Protein AF-A0A6I2R9C6-F1 (afdb_monomer_lite)

Sequence (254 aa):
MPKNKASPRWTPEEDVILKHYYRSKGLVYCVQRIPNHSQAAIIVHAGLLGLSKKRPKPRSQWTEDEESILLKHYVNGGTTACMEFLPGRTKNAIAHRARKLGLQTKVGWTEPEREILRKYYPDEGRNCSKRLPDKSESSVYDQAAKMGLVQKSMAPWTPKEDAIIRRNYKNVGECKRQLPHRSISSIAKRISALGLGKKLRASSKSWTKEEDAILREYYLKEGNMVIMRLPGRSPHAVWVRADKLGLTDRYQEN

Organism: Flavonifractor plautii (NCBI:txid292800)

pLDDT: mean 79.65, std 11.38, range [35.41, 91.31]

InterPro domains:
  IPR050560 Transcription factors Myb-like [PTHR45614] (9-98)

Structure (mmCIF, N/CA/C/O backbone):
data_AF-A0A6I2R9C6-F1
#
_entry.id   AF-A0A6I2R9C6-F1
#
loop_
_atom_site.group_PDB
_atom_site.id
_atom_site.type_symbol
_atom_site.label_atom_id
_atom_site.label_alt_id
_atom_site.label_comp_id
_atom_site.label_asym_id
_atom_site.label_entity_id
_atom_site.label_seq_id
_atom_site.pdbx_PDB_ins_code
_atom_site.Cartn_x
_atom_site.Cartn_y
_atom_site.Cartn_z
_atom_site.occupancy
_atom_site.B_iso_or_equiv
_atom_site.auth_seq_id
_atom_site.auth_comp_id
_atom_site.auth_asym_id
_atom_site.auth_atom_id
_atom_site.pdbx_PDB_model_num
ATOM 1 N N . MET A 1 1 ? 25.655 9.194 46.893 1.00 36.50 1 MET A N 1
ATOM 2 C CA . MET A 1 1 ? 24.181 9.196 46.756 1.00 36.50 1 MET A CA 1
ATOM 3 C C . MET A 1 1 ? 23.570 8.856 48.108 1.00 36.50 1 MET A C 1
ATOM 5 O O . MET A 1 1 ? 23.950 7.822 48.652 1.00 36.50 1 MET A O 1
ATOM 9 N N . PRO A 1 2 ? 22.726 9.709 48.712 1.00 37.38 2 PRO A N 1
ATOM 10 C CA . PRO A 1 2 ? 22.155 9.404 50.017 1.00 37.38 2 PRO A CA 1
ATOM 11 C C . PRO A 1 2 ? 21.066 8.332 49.876 1.00 37.38 2 PRO A C 1
ATOM 13 O O . PRO A 1 2 ? 20.241 8.376 48.966 1.00 37.38 2 PRO A O 1
ATOM 16 N N . LYS A 1 3 ? 21.124 7.335 50.762 1.00 40.28 3 LYS A N 1
ATOM 17 C CA . LYS A 1 3 ? 20.257 6.152 50.796 1.00 40.28 3 LYS A CA 1
ATOM 18 C C . LYS A 1 3 ? 18.786 6.558 50.963 1.00 40.28 3 LYS A C 1
ATOM 20 O O . LYS A 1 3 ? 18.470 7.443 51.755 1.00 40.28 3 LYS A O 1
ATOM 25 N N . ASN A 1 4 ? 17.911 5.882 50.222 1.00 42.09 4 ASN A N 1
ATOM 26 C CA . ASN A 1 4 ? 16.459 6.050 50.231 1.00 42.09 4 ASN A CA 1
ATOM 27 C C . ASN A 1 4 ? 15.925 5.843 51.666 1.00 42.09 4 ASN A C 1
ATOM 29 O O . ASN A 1 4 ? 15.923 4.716 52.163 1.00 42.09 4 ASN A O 1
ATOM 33 N N . LYS A 1 5 ? 15.542 6.921 52.366 1.00 54.56 5 LYS A N 1
ATOM 34 C CA . LYS A 1 5 ? 14.856 6.815 53.664 1.00 54.56 5 LYS A CA 1
ATOM 35 C C . LYS A 1 5 ? 13.484 6.192 53.405 1.00 54.56 5 LYS A C 1
ATOM 37 O O . LYS A 1 5 ? 12.777 6.647 52.508 1.00 54.56 5 LYS A O 1
ATOM 42 N N . ALA A 1 6 ? 13.122 5.154 54.160 1.00 57.28 6 ALA A N 1
ATOM 43 C CA . ALA A 1 6 ? 11.779 4.581 54.111 1.00 57.28 6 ALA A CA 1
ATOM 44 C C . ALA A 1 6 ? 10.740 5.704 54.271 1.00 57.28 6 ALA A C 1
ATOM 46 O O . ALA A 1 6 ? 10.903 6.571 55.132 1.00 57.28 6 ALA A O 1
ATOM 47 N N . SER A 1 7 ? 9.722 5.725 53.406 1.00 58.16 7 SER A N 1
ATOM 48 C CA . SER A 1 7 ? 8.689 6.759 53.456 1.00 58.16 7 SER A CA 1
ATOM 49 C C . SER A 1 7 ? 7.997 6.731 54.825 1.00 58.16 7 SER A C 1
ATOM 51 O O . SER A 1 7 ? 7.656 5.638 55.290 1.00 58.16 7 SER A O 1
ATOM 53 N N . PRO A 1 8 ? 7.805 7.889 55.484 1.00 74.44 8 PRO A N 1
ATOM 54 C CA . PRO A 1 8 ? 7.101 7.960 56.759 1.00 74.44 8 PRO A CA 1
ATOM 55 C C . PRO A 1 8 ? 5.720 7.302 56.675 1.00 74.44 8 PRO A C 1
ATOM 57 O O . PRO A 1 8 ? 5.080 7.294 55.623 1.00 74.44 8 PRO A O 1
ATOM 60 N N . ARG A 1 9 ? 5.262 6.719 57.784 1.00 82.81 9 ARG A N 1
ATOM 61 C CA . ARG A 1 9 ? 3.930 6.110 57.867 1.00 82.81 9 ARG A CA 1
ATOM 62 C C . ARG A 1 9 ? 2.881 7.226 57.926 1.00 82.81 9 ARG A C 1
ATOM 64 O O . ARG A 1 9 ? 3.075 8.181 58.668 1.00 82.81 9 ARG A O 1
ATOM 71 N N . TRP A 1 10 ? 1.800 7.093 57.161 1.00 85.00 10 TRP A N 1
ATOM 72 C CA . TRP A 1 10 ? 0.686 8.048 57.167 1.00 85.00 10 TRP A CA 1
ATOM 73 C C . TRP A 1 10 ? -0.012 8.091 58.526 1.00 85.00 10 TRP A C 1
ATOM 75 O O . TRP A 1 10 ? -0.277 7.031 59.103 1.00 85.00 10 TRP A O 1
ATOM 85 N N . THR A 1 11 ? -0.327 9.293 59.013 1.00 88.94 11 THR A N 1
ATOM 86 C CA . THR A 1 11 ? -1.056 9.480 60.277 1.00 88.94 11 THR A CA 1
ATOM 87 C C . THR A 1 11 ? -2.533 9.842 60.055 1.00 88.94 11 THR A C 1
ATOM 89 O O . THR A 1 11 ? -2.891 10.392 59.008 1.00 88.94 11 THR A O 1
ATOM 92 N N . PRO A 1 12 ? -3.423 9.567 61.031 1.00 86.00 12 PRO A N 1
ATOM 93 C CA . PRO A 1 12 ? -4.830 9.969 60.951 1.00 86.00 12 PRO A CA 1
ATOM 94 C C . PRO A 1 12 ? -5.035 11.481 60.758 1.00 86.00 12 PRO A C 1
ATOM 96 O O . PRO A 1 12 ? -5.989 11.902 60.106 1.00 86.00 12 PRO A O 1
ATOM 99 N N . GLU A 1 13 ? -4.137 12.312 61.285 1.00 84.88 13 GLU A N 1
ATOM 100 C CA . GLU A 1 13 ? -4.181 13.770 61.144 1.00 84.88 13 GLU A CA 1
ATOM 101 C C . GLU A 1 13 ? -3.898 14.200 59.696 1.00 84.88 13 GLU A C 1
ATO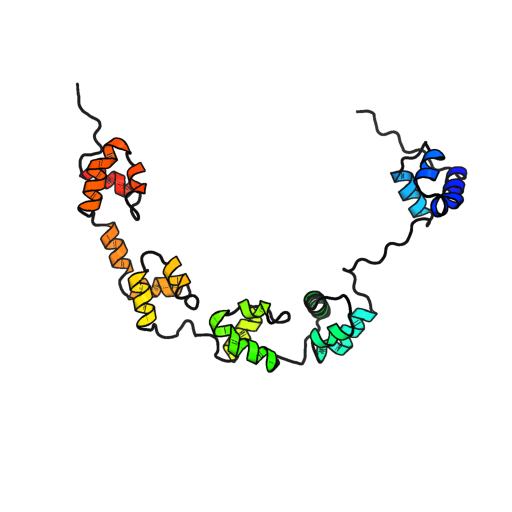M 103 O O . GLU A 1 13 ? -4.577 15.079 59.158 1.00 84.88 13 GLU A O 1
ATOM 108 N N . GLU A 1 14 ? -2.945 13.539 59.030 1.00 88.75 14 GLU A N 1
ATOM 109 C CA . GLU A 1 14 ? -2.633 13.758 57.613 1.00 88.75 14 GLU A CA 1
ATOM 110 C C . GLU A 1 14 ? -3.824 13.376 56.715 1.00 88.75 14 GLU A C 1
ATOM 112 O O . GLU A 1 14 ? -4.156 14.102 55.771 1.00 88.75 14 GLU A O 1
ATOM 117 N N . ASP A 1 15 ? -4.547 12.304 57.057 1.00 88.62 15 ASP A N 1
ATOM 118 C CA . ASP A 1 15 ? -5.783 11.903 56.375 1.00 88.62 15 ASP A CA 1
ATOM 119 C C . ASP A 1 15 ? -6.893 12.953 56.508 1.00 88.62 15 ASP A C 1
ATOM 121 O O . ASP A 1 15 ? -7.609 13.225 55.537 1.00 88.62 15 ASP A O 1
ATOM 125 N N . VAL A 1 16 ? -7.055 13.553 57.694 1.00 89.06 16 VAL A N 1
ATOM 126 C CA . VAL A 1 16 ? -8.036 14.628 57.930 1.00 89.06 16 VAL A CA 1
ATOM 127 C C . VAL A 1 16 ? -7.707 15.848 57.071 1.00 89.06 16 VAL A C 1
ATOM 129 O O . VAL A 1 16 ? -8.600 16.403 56.422 1.00 89.06 16 VAL A O 1
ATOM 132 N N . ILE A 1 17 ? -6.426 16.225 56.992 1.00 87.25 17 ILE A N 1
ATOM 133 C CA . ILE A 1 17 ? -5.960 17.332 56.148 1.00 87.25 17 ILE A CA 1
ATOM 134 C C . ILE A 1 17 ? -6.301 17.063 54.675 1.00 87.25 17 ILE A C 1
ATOM 136 O O . ILE A 1 17 ? -6.861 17.938 54.006 1.00 87.25 17 ILE A O 1
ATOM 140 N N . LEU A 1 18 ? -6.033 15.858 54.163 1.00 88.69 18 LEU A N 1
ATOM 141 C CA . LEU A 1 18 ? -6.359 15.509 52.778 1.00 88.69 18 LEU A CA 1
ATOM 142 C C . LEU A 1 18 ? -7.870 15.504 52.530 1.00 88.69 18 LEU A C 1
ATOM 144 O O . LEU A 1 18 ? -8.335 16.126 51.572 1.00 88.69 18 LEU A O 1
ATOM 148 N N . LYS A 1 19 ? -8.659 14.869 53.400 1.00 87.56 19 LYS A N 1
ATOM 149 C CA . LYS A 1 19 ? -10.122 14.795 53.246 1.00 87.56 19 LYS A CA 1
ATOM 150 C C . LYS A 1 19 ? -10.773 16.178 53.219 1.00 87.56 19 LYS A C 1
ATOM 152 O O . LYS A 1 19 ? -11.699 16.389 52.438 1.00 87.56 19 LYS A O 1
ATOM 157 N N . HIS A 1 20 ? -10.274 17.120 54.018 1.00 86.94 20 HIS A N 1
ATOM 158 C CA . HIS A 1 20 ? -10.865 18.451 54.138 1.00 86.94 20 HIS A CA 1
ATOM 159 C C . HIS A 1 20 ? -10.350 19.446 53.079 1.00 86.94 20 HIS A C 1
ATOM 161 O O . HIS A 1 20 ? -11.123 20.250 52.547 1.00 86.94 20 HIS A O 1
ATOM 167 N N . TYR A 1 21 ? -9.059 19.393 52.728 1.00 86.62 21 TYR A N 1
ATOM 168 C CA . TYR A 1 21 ? -8.424 20.432 51.906 1.00 86.62 21 TYR A CA 1
ATOM 169 C C . TYR A 1 21 ? -8.032 20.001 50.486 1.00 86.62 21 TYR A C 1
ATOM 171 O O . TYR A 1 21 ? -7.880 20.866 49.623 1.00 86.62 21 TYR A O 1
ATOM 179 N N . TYR A 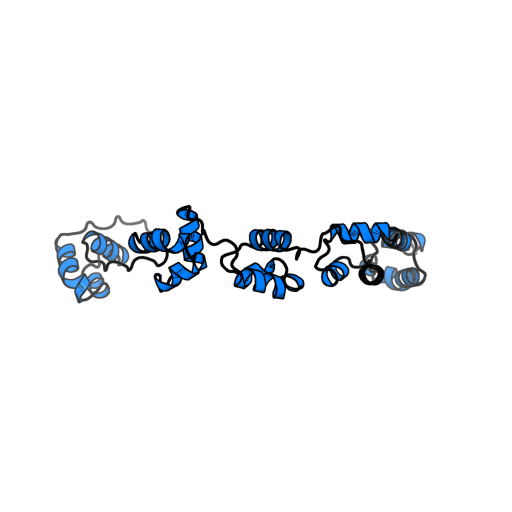1 22 ? -7.913 18.703 50.183 1.00 85.00 22 TYR A N 1
ATOM 180 C CA . TYR A 1 22 ? -7.395 18.250 48.882 1.00 85.00 22 TYR A CA 1
ATOM 181 C C . TYR A 1 22 ? -8.309 18.626 47.708 1.00 85.00 22 TYR A C 1
ATOM 183 O O . TYR A 1 22 ? -7.831 19.036 46.651 1.00 85.00 22 TYR A O 1
ATOM 191 N N . ARG A 1 23 ? -9.634 18.535 47.891 1.00 81.06 23 ARG A N 1
ATOM 192 C CA . ARG A 1 23 ? -10.616 18.904 46.852 1.00 81.06 23 ARG A CA 1
ATOM 193 C C . ARG A 1 23 ? -10.876 20.409 46.768 1.00 81.06 23 ARG A C 1
ATOM 195 O O . ARG A 1 23 ? -11.176 20.894 45.682 1.00 81.06 23 ARG A O 1
ATOM 202 N N . SER A 1 24 ? -10.789 21.120 47.892 1.00 81.75 24 SER A N 1
ATOM 203 C CA . SER A 1 24 ? -11.169 22.534 48.011 1.00 81.75 24 SER A CA 1
ATOM 204 C C . SER A 1 24 ? -10.004 23.489 47.739 1.00 81.75 24 SER A C 1
ATOM 206 O O . SER A 1 24 ? -10.162 24.447 46.990 1.00 81.75 24 SER A O 1
ATOM 208 N N . LYS A 1 25 ? -8.824 23.219 48.311 1.00 84.38 25 LYS A N 1
ATOM 209 C CA . LYS A 1 25 ? -7.623 24.071 48.217 1.00 84.38 25 LYS A CA 1
ATOM 210 C C . LYS A 1 25 ? -6.504 23.465 47.364 1.00 84.38 25 LYS A C 1
ATOM 212 O O . LYS A 1 25 ? -5.532 24.145 47.047 1.00 84.38 25 LYS A O 1
ATOM 217 N N . GLY A 1 26 ? -6.653 22.203 46.959 1.00 82.75 26 GLY A N 1
ATOM 218 C CA . GLY A 1 26 ? -5.763 21.540 46.012 1.00 82.75 26 GLY A CA 1
ATOM 219 C C . GLY A 1 26 ? -4.448 21.036 46.613 1.00 82.75 26 GLY A C 1
ATOM 220 O O . GLY A 1 26 ? -4.148 21.185 47.799 1.00 82.75 26 GLY A O 1
ATOM 221 N N . LEU A 1 27 ? -3.646 20.413 45.748 1.00 83.12 27 LEU A N 1
ATOM 222 C CA . LEU A 1 27 ? -2.418 19.705 46.112 1.00 83.12 27 LEU A CA 1
ATOM 223 C C . LEU A 1 27 ? -1.365 20.612 46.766 1.00 83.12 27 LEU A C 1
ATOM 225 O O . LEU A 1 27 ? -0.757 20.219 47.757 1.00 83.12 27 LEU A O 1
ATOM 229 N N . VAL A 1 28 ? -1.183 21.833 46.254 1.00 84.69 28 VAL A N 1
ATOM 230 C CA . VAL A 1 28 ? -0.173 22.790 46.747 1.00 84.69 28 VAL A CA 1
ATOM 231 C C . VAL A 1 28 ? -0.398 23.130 48.224 1.00 84.69 28 VAL A C 1
ATOM 233 O O . VAL A 1 28 ? 0.549 23.173 49.006 1.00 84.69 28 VAL A O 1
ATOM 236 N N . TYR A 1 29 ? -1.660 23.293 48.630 1.00 87.44 29 TYR A N 1
ATOM 237 C CA . TYR A 1 29 ? -2.022 23.577 50.018 1.00 87.44 29 TYR A CA 1
ATOM 238 C C . TYR A 1 29 ? -1.748 22.393 50.957 1.00 87.44 29 TYR A C 1
ATOM 240 O O . TYR A 1 29 ? -1.363 22.589 52.111 1.00 87.44 29 TYR A O 1
ATOM 248 N N . CYS A 1 30 ? -1.933 21.164 50.464 1.00 86.31 30 CYS A N 1
ATOM 249 C CA . CYS A 1 30 ? -1.697 19.942 51.234 1.00 86.31 30 CYS A CA 1
ATOM 250 C C . CYS A 1 30 ? -0.197 19.679 51.431 1.00 86.31 30 CYS A C 1
ATOM 252 O O . CYS A 1 30 ? 0.206 19.296 52.522 1.00 86.31 30 CYS A O 1
ATOM 254 N N . VAL A 1 31 ? 0.638 19.967 50.424 1.00 88.31 31 VAL A N 1
ATOM 255 C CA . VAL A 1 31 ? 2.106 19.823 50.509 1.00 88.31 31 VAL A CA 1
ATOM 256 C C . VAL A 1 31 ? 2.702 20.693 51.622 1.00 88.31 31 VAL A C 1
ATOM 258 O O . VAL A 1 31 ? 3.589 20.247 52.338 1.00 88.31 31 VAL A O 1
ATOM 261 N N . GLN A 1 32 ? 2.178 21.905 51.835 1.00 88.25 32 GLN A N 1
ATOM 262 C CA . GLN A 1 32 ? 2.642 22.795 52.912 1.00 88.25 32 GLN A CA 1
ATOM 263 C C . GLN A 1 32 ? 2.330 22.273 54.324 1.00 88.25 32 GLN A C 1
ATOM 265 O O . GLN A 1 32 ? 3.011 22.641 55.275 1.00 88.25 32 GLN A O 1
ATOM 270 N N . ARG A 1 33 ? 1.280 21.457 54.476 1.00 85.94 33 ARG A N 1
ATOM 271 C CA . ARG A 1 33 ? 0.796 20.944 55.773 1.00 85.94 33 ARG A CA 1
ATOM 272 C C . ARG A 1 33 ? 1.207 19.504 56.047 1.00 85.94 33 ARG A C 1
ATOM 274 O O . ARG A 1 33 ? 1.050 19.038 57.167 1.00 85.94 33 ARG A O 1
ATOM 281 N N . ILE A 1 34 ? 1.740 18.829 55.035 1.00 86.75 34 ILE A N 1
ATOM 282 C CA . ILE A 1 34 ? 2.224 17.453 55.098 1.00 86.75 34 ILE A CA 1
ATOM 283 C C . ILE A 1 34 ? 3.661 17.434 54.532 1.00 86.75 34 ILE A C 1
ATOM 285 O O . ILE A 1 34 ? 3.914 16.825 53.492 1.00 86.75 34 ILE A O 1
ATOM 289 N N . PRO A 1 35 ? 4.625 18.140 55.166 1.00 81.12 35 PRO A N 1
ATOM 290 C CA . PRO A 1 35 ? 5.973 18.318 54.614 1.00 81.12 35 PRO A CA 1
ATOM 291 C C . PRO A 1 35 ? 6.808 17.030 54.642 1.00 81.12 35 PRO A C 1
ATOM 293 O O . PRO A 1 35 ? 7.798 16.911 53.924 1.00 81.12 35 PRO A O 1
ATOM 296 N N . ASN A 1 36 ? 6.400 16.055 55.460 1.00 83.62 36 ASN A N 1
ATOM 297 C CA . ASN A 1 36 ? 7.080 14.770 55.606 1.00 83.62 36 ASN A CA 1
ATOM 298 C C . ASN A 1 36 ? 6.810 13.812 54.436 1.00 83.62 36 ASN A C 1
ATOM 300 O O . ASN A 1 36 ? 7.497 12.799 54.302 1.00 83.62 36 ASN A O 1
ATOM 304 N N . HIS A 1 37 ? 5.847 14.137 53.569 1.00 83.75 37 HIS A N 1
ATOM 305 C CA . HIS A 1 37 ? 5.506 13.339 52.398 1.00 83.75 37 HIS A CA 1
ATOM 306 C C . HIS A 1 37 ? 5.782 14.116 51.118 1.00 83.75 37 HIS A C 1
ATOM 308 O O . HIS A 1 37 ? 5.443 15.288 50.974 1.00 83.75 37 HIS A O 1
ATOM 314 N N . SER A 1 38 ? 6.386 13.439 50.141 1.00 85.94 38 SER A N 1
ATOM 315 C CA . SER A 1 38 ? 6.584 14.036 48.821 1.00 85.94 38 SER A CA 1
ATOM 316 C C . SER A 1 38 ? 5.240 14.329 48.145 1.00 85.94 38 SER A C 1
ATOM 318 O O . SER A 1 38 ? 4.237 13.652 48.379 1.00 85.94 38 SER A O 1
ATOM 320 N N . GLN A 1 39 ? 5.231 15.287 47.218 1.00 84.06 39 GLN A N 1
ATOM 321 C CA . GLN A 1 39 ? 4.049 15.598 46.412 1.00 84.06 39 GLN A CA 1
ATOM 322 C C . GLN A 1 39 ? 3.475 14.354 45.706 1.00 84.06 39 GLN A C 1
ATOM 324 O O . GLN A 1 39 ? 2.259 14.196 45.620 1.00 84.06 39 GLN A O 1
ATOM 329 N N . ALA A 1 40 ? 4.337 13.445 45.238 1.00 81.50 40 ALA A N 1
ATOM 330 C CA . ALA A 1 40 ? 3.919 12.188 44.623 1.00 81.50 40 ALA A CA 1
ATOM 331 C C . ALA A 1 40 ? 3.235 11.247 45.629 1.00 81.50 40 ALA A C 1
ATOM 333 O O . ALA A 1 40 ? 2.189 10.680 45.313 1.00 81.50 40 ALA A O 1
ATOM 334 N N . ALA A 1 41 ? 3.775 11.127 46.846 1.00 85.81 41 ALA A N 1
ATOM 335 C CA . ALA A 1 41 ? 3.165 10.334 47.913 1.00 85.81 41 ALA A CA 1
ATOM 336 C C . ALA A 1 41 ? 1.771 10.870 48.281 1.00 85.81 41 ALA A C 1
ATOM 338 O O . ALA A 1 41 ? 0.827 10.091 48.388 1.00 85.81 41 ALA A O 1
ATOM 339 N N . ILE A 1 42 ? 1.615 12.196 48.362 1.00 88.19 42 ILE A N 1
ATOM 340 C CA . ILE A 1 42 ? 0.327 12.853 48.627 1.00 88.19 42 ILE A CA 1
ATOM 341 C C . ILE A 1 42 ? -0.700 12.565 47.523 1.00 88.19 42 ILE A C 1
ATOM 343 O O . ILE A 1 42 ? -1.850 12.257 47.828 1.00 88.19 42 ILE A O 1
ATOM 347 N N . ILE A 1 43 ? -0.308 12.622 46.245 1.00 83.38 43 ILE A N 1
ATOM 348 C CA . ILE A 1 43 ? -1.210 12.299 45.123 1.00 83.38 43 ILE A CA 1
ATOM 349 C C . ILE A 1 43 ? -1.683 10.843 45.202 1.00 83.38 43 ILE A C 1
ATOM 351 O O . ILE A 1 43 ? -2.870 10.570 45.009 1.00 83.38 43 ILE A O 1
ATOM 355 N N . VAL A 1 44 ? -0.761 9.911 45.463 1.00 83.56 44 VAL A N 1
ATOM 356 C CA . VAL A 1 44 ? -1.069 8.476 45.548 1.00 83.56 44 VAL A CA 1
ATOM 357 C C . VAL A 1 44 ? -2.008 8.204 46.719 1.00 83.56 44 VAL A C 1
ATOM 359 O O . VAL A 1 44 ? -3.041 7.564 46.530 1.00 83.56 44 VAL A O 1
ATOM 362 N N . HIS A 1 45 ? -1.708 8.750 47.898 1.00 88.44 45 HIS A N 1
ATOM 363 C CA . HIS A 1 45 ? -2.519 8.548 49.097 1.00 88.44 45 HIS A CA 1
ATOM 364 C C . HIS A 1 45 ? -3.899 9.205 48.992 1.00 88.44 45 HIS A C 1
ATOM 366 O O . HIS A 1 45 ? -4.911 8.583 49.298 1.00 88.44 45 HIS A O 1
ATOM 372 N N . ALA A 1 46 ? -3.991 10.407 48.416 1.00 86.50 46 ALA A N 1
ATOM 373 C CA . ALA A 1 46 ? -5.277 11.024 48.086 1.00 86.50 46 ALA A CA 1
ATOM 374 C C . ALA A 1 46 ? -6.080 10.198 47.061 1.00 86.50 46 ALA A C 1
ATOM 376 O O . ALA A 1 46 ? -7.312 10.184 47.096 1.00 86.50 46 ALA A O 1
ATOM 377 N N . GLY A 1 47 ? -5.399 9.490 46.155 1.00 83.62 47 GLY A N 1
ATOM 378 C CA . GLY A 1 47 ? -6.004 8.491 45.275 1.00 83.62 47 GLY A CA 1
ATOM 379 C C . GLY A 1 47 ? -6.595 7.307 46.045 1.00 83.62 47 GLY A C 1
ATOM 380 O O . GLY A 1 47 ? -7.747 6.955 45.796 1.00 83.62 47 GLY A O 1
ATOM 381 N N . LEU A 1 48 ? -5.850 6.751 47.009 1.00 85.19 48 LEU A N 1
ATOM 382 C CA . LEU A 1 48 ? -6.301 5.662 47.891 1.00 85.19 48 LEU A CA 1
ATOM 383 C C . LEU A 1 48 ? -7.491 6.077 48.772 1.00 85.19 48 LEU A C 1
ATOM 385 O O . LEU A 1 48 ? -8.403 5.285 48.985 1.00 85.19 48 LEU A O 1
ATOM 389 N N . LEU A 1 49 ? -7.534 7.342 49.201 1.00 85.00 49 LEU A N 1
ATOM 390 C CA . LEU A 1 49 ? -8.655 7.938 49.938 1.00 85.00 49 LEU A CA 1
ATOM 391 C C . LEU A 1 49 ? -9.852 8.331 49.042 1.00 85.00 49 LEU A C 1
ATOM 393 O O . LEU A 1 49 ? -10.823 8.911 49.529 1.00 85.00 49 LEU A O 1
ATOM 397 N N . GLY A 1 50 ? -9.802 8.068 47.729 1.00 83.44 50 GLY A N 1
ATOM 398 C CA . GLY A 1 50 ? -10.895 8.380 46.797 1.00 83.44 50 GLY A CA 1
ATOM 399 C C . GLY A 1 50 ? -11.103 9.881 46.542 1.00 83.44 50 GLY A C 1
ATOM 400 O O . GLY A 1 50 ? -12.193 10.323 46.166 1.00 83.44 50 GLY A O 1
ATOM 401 N N . LEU A 1 51 ? -10.077 10.705 46.759 1.00 81.88 51 LEU A N 1
ATOM 402 C CA . LEU A 1 51 ? -10.144 12.166 46.636 1.00 81.88 51 LEU A CA 1
ATOM 403 C C . LEU A 1 51 ? -9.736 12.681 45.244 1.00 81.88 51 LEU A C 1
ATOM 405 O O . LEU A 1 51 ? -9.926 13.862 44.954 1.00 81.88 51 LEU A O 1
ATOM 409 N N . SER A 1 52 ? -9.219 11.811 44.371 1.00 72.50 52 SER A N 1
ATOM 410 C CA . SER A 1 52 ? -8.836 12.152 42.994 1.00 72.50 52 SER A CA 1
ATOM 411 C C . SER A 1 52 ? -10.049 12.279 42.058 1.00 72.50 52 SER A C 1
ATOM 413 O O . SER A 1 52 ? -10.992 11.489 42.128 1.00 72.50 52 SER A O 1
ATOM 415 N N . LYS A 1 53 ? -10.029 13.256 41.136 1.00 65.62 53 LYS A N 1
ATOM 416 C CA . LYS A 1 53 ? -11.055 13.384 40.084 1.00 65.62 53 LYS A CA 1
ATOM 417 C C . LYS A 1 53 ? -10.981 12.168 39.149 1.00 65.62 53 LYS A C 1
ATOM 419 O O . LYS A 1 53 ? -9.910 11.861 38.623 1.00 65.62 53 LYS A O 1
ATOM 424 N N . LYS A 1 54 ? -12.113 11.495 38.896 1.00 55.62 54 LYS A N 1
ATOM 425 C CA . LYS A 1 54 ? -12.190 10.424 37.885 1.00 55.62 54 LYS A CA 1
ATOM 426 C C . LYS A 1 54 ? -11.804 11.003 36.518 1.00 55.62 54 LYS A C 1
ATOM 428 O O . LYS A 1 54 ? -12.383 11.997 36.083 1.00 55.62 54 LYS A O 1
ATOM 433 N N . ARG A 1 55 ? -10.817 10.401 35.848 1.00 51.38 55 ARG A N 1
ATOM 434 C CA . ARG A 1 55 ? -10.436 10.796 34.484 1.00 51.38 55 ARG A CA 1
ATOM 435 C C . ARG A 1 55 ? -11.578 10.449 33.514 1.00 51.38 55 ARG A C 1
ATOM 437 O O . ARG A 1 55 ? -12.149 9.365 33.650 1.00 51.38 55 ARG A O 1
ATOM 444 N N . PRO A 1 56 ? -11.890 11.306 32.524 1.00 53.19 56 PRO A N 1
ATOM 445 C CA . PRO A 1 56 ? -12.729 10.912 31.396 1.00 53.19 56 PRO A CA 1
ATOM 446 C C . PRO A 1 56 ? -12.144 9.659 30.735 1.00 53.19 56 PRO A C 1
ATOM 448 O O . PRO A 1 56 ? -10.920 9.546 30.607 1.00 53.19 56 PRO A O 1
ATOM 451 N N . LYS A 1 57 ? -12.998 8.709 30.333 1.00 53.50 57 LYS A N 1
ATOM 452 C CA . LYS A 1 57 ? -12.534 7.487 29.661 1.00 53.50 57 LYS A CA 1
ATOM 453 C C . LYS A 1 57 ? -11.780 7.856 28.369 1.00 53.50 57 LYS A C 1
ATOM 455 O O . LYS A 1 57 ? -12.211 8.760 27.651 1.00 53.50 57 LYS A O 1
ATOM 460 N N . PRO A 1 58 ? -10.651 7.193 28.065 1.00 58.09 58 PRO A N 1
ATOM 461 C CA . PRO A 1 58 ? -9.868 7.496 26.873 1.00 58.09 58 PRO A CA 1
ATOM 462 C C . PRO A 1 58 ? -10.669 7.184 25.604 1.00 58.09 58 PRO A C 1
ATOM 464 O O . PRO A 1 58 ? -11.355 6.166 25.532 1.00 58.09 58 PRO A O 1
ATOM 467 N N . ARG A 1 59 ? -10.504 8.011 24.560 1.00 59.47 59 ARG A N 1
ATOM 468 C CA . ARG A 1 59 ? -11.138 7.834 23.235 1.00 59.47 59 ARG A CA 1
ATOM 469 C C . ARG A 1 59 ? -10.838 6.478 22.572 1.00 59.47 59 ARG A C 1
ATOM 471 O O . ARG A 1 59 ? -11.399 6.192 21.525 1.00 59.47 59 ARG A O 1
ATOM 478 N N . SER A 1 60 ? -9.957 5.640 23.118 1.00 65.38 60 SER A N 1
ATOM 479 C CA . SER A 1 60 ? -9.668 4.299 22.595 1.00 65.38 60 SER A CA 1
ATOM 480 C C . SER A 1 60 ? -10.669 3.226 23.040 1.00 65.38 60 SER A C 1
ATOM 482 O O . SER A 1 60 ? -10.730 2.172 22.408 1.00 65.38 60 SER A O 1
ATOM 484 N N . GLN A 1 61 ? -11.441 3.465 24.103 1.00 79.94 61 GLN A N 1
ATOM 485 C CA . GLN A 1 61 ? -12.312 2.446 24.683 1.00 79.94 61 GLN A CA 1
ATOM 486 C C . GLN A 1 61 ? -13.708 2.504 24.066 1.00 79.94 61 GLN A C 1
ATOM 488 O O . GLN A 1 61 ? -14.298 3.578 24.005 1.00 79.94 61 GLN A O 1
ATOM 493 N N . TRP A 1 62 ? -14.195 1.360 23.587 1.00 83.75 62 TRP A N 1
ATOM 494 C CA . TRP A 1 62 ? -15.543 1.193 23.042 1.00 83.75 62 TRP A CA 1
ATOM 495 C C . TRP A 1 62 ? -16.529 0.899 24.170 1.00 83.75 62 TRP A C 1
ATOM 497 O O . TRP A 1 62 ? -16.190 0.147 25.088 1.00 83.75 62 TRP A O 1
ATOM 507 N N . THR A 1 63 ? -17.702 1.527 24.135 1.00 85.06 63 THR A N 1
ATOM 508 C CA . THR A 1 63 ? -18.798 1.222 25.065 1.00 85.06 63 THR A CA 1
ATOM 509 C C . THR A 1 63 ? -19.724 0.154 24.492 1.00 85.06 63 THR A C 1
ATOM 511 O O . THR A 1 63 ? -19.763 -0.065 23.282 1.00 85.06 63 THR A O 1
ATOM 514 N N . GLU A 1 64 ? -20.497 -0.493 25.363 1.00 83.81 64 GLU A N 1
ATOM 515 C CA . GLU A 1 64 ? -21.537 -1.443 24.949 1.00 83.81 64 GLU A CA 1
ATOM 516 C C . GLU A 1 64 ? -22.566 -0.782 24.023 1.00 83.81 64 GLU A C 1
ATOM 518 O O . GLU A 1 64 ? -22.937 -1.369 23.009 1.00 83.81 64 GLU A O 1
ATOM 523 N N . ASP A 1 65 ? -22.939 0.473 24.293 1.00 82.69 65 ASP A N 1
ATOM 524 C CA . ASP A 1 65 ? -23.841 1.245 23.432 1.00 82.69 65 ASP A CA 1
ATOM 525 C C . ASP A 1 65 ? -23.253 1.446 22.032 1.00 82.69 65 ASP A C 1
ATOM 527 O O . ASP A 1 65 ? -23.927 1.204 21.030 1.00 82.69 65 ASP A O 1
ATOM 531 N N . GLU A 1 66 ? -21.976 1.831 21.941 1.00 88.12 66 GLU A N 1
ATOM 532 C CA . GLU A 1 66 ? -21.301 1.984 20.654 1.00 88.12 66 GLU A CA 1
ATOM 533 C C . GLU A 1 66 ? -21.226 0.645 19.908 1.00 88.12 66 GLU A C 1
ATOM 535 O O . GLU A 1 66 ? -21.451 0.595 18.703 1.00 88.12 66 GLU A O 1
ATOM 540 N N . GLU A 1 67 ? -20.964 -0.462 20.603 1.00 90.75 67 GLU A N 1
ATOM 541 C CA . GLU A 1 67 ? -20.944 -1.798 19.998 1.00 90.75 67 GLU A CA 1
ATOM 542 C C . GLU A 1 67 ? -22.331 -2.254 19.533 1.00 90.75 67 GLU A C 1
ATOM 544 O O . GLU A 1 67 ? -22.446 -2.842 18.455 1.00 90.75 67 GLU A O 1
ATOM 549 N N . SER A 1 68 ? -23.389 -1.914 20.273 1.00 89.06 68 SER A N 1
ATOM 550 C CA . SER A 1 68 ? -24.775 -2.182 19.875 1.00 89.06 68 SER A CA 1
ATOM 551 C C . SER A 1 68 ? -25.131 -1.489 18.554 1.00 89.06 68 SER A C 1
ATOM 553 O O . SER A 1 68 ? -25.782 -2.078 17.686 1.00 89.06 68 SER A O 1
ATOM 555 N N . ILE A 1 69 ? -24.616 -0.272 18.345 1.00 91.31 69 ILE A N 1
ATOM 556 C CA . ILE A 1 69 ? -24.784 0.480 17.101 1.00 91.31 69 ILE A CA 1
ATOM 557 C C . ILE A 1 69 ? -24.094 -0.244 15.941 1.00 91.31 69 ILE A C 1
ATOM 559 O O . ILE A 1 69 ? -24.676 -0.355 14.858 1.00 91.31 69 ILE A O 1
ATOM 563 N N . LEU A 1 70 ? -22.885 -0.784 16.148 1.00 89.38 70 LEU A N 1
ATOM 564 C CA . LEU A 1 70 ? -22.224 -1.599 15.127 1.00 89.38 70 LEU A CA 1
ATOM 565 C C . LEU A 1 70 ? -23.040 -2.850 14.793 1.00 89.38 70 LEU A C 1
ATOM 567 O O . LEU A 1 70 ? -23.284 -3.115 13.619 1.00 89.38 70 LEU A O 1
ATOM 571 N N . LEU A 1 71 ? -23.493 -3.599 15.799 1.00 87.56 71 LEU A N 1
ATOM 572 C CA . LEU A 1 71 ? -24.280 -4.819 15.589 1.00 87.56 71 LEU A CA 1
ATOM 573 C C . LEU A 1 71 ? -25.555 -4.547 14.773 1.00 87.56 71 LEU A C 1
ATOM 575 O O . LEU A 1 71 ? -25.913 -5.340 13.902 1.00 87.56 71 LEU A O 1
ATOM 579 N N . LYS A 1 72 ? -26.210 -3.406 15.018 1.00 87.69 72 LYS A N 1
ATOM 580 C CA . LYS A 1 72 ? -27.477 -3.032 14.379 1.00 87.69 72 LYS A CA 1
ATOM 581 C C . LYS A 1 72 ? -27.311 -2.452 12.972 1.00 87.69 72 LYS A C 1
ATOM 583 O O . LYS A 1 72 ? -28.086 -2.787 12.080 1.00 87.69 72 LYS A O 1
ATOM 588 N N . HIS A 1 73 ? -26.325 -1.579 12.762 1.00 86.00 73 HIS A N 1
ATOM 589 C CA . HIS A 1 73 ? -26.239 -0.765 11.541 1.00 86.00 73 HIS A CA 1
ATOM 590 C C . HIS A 1 73 ? -25.126 -1.200 10.579 1.00 86.00 73 HIS A C 1
ATOM 592 O O . HIS A 1 73 ? -25.257 -1.021 9.364 1.00 86.00 73 HIS A O 1
ATOM 598 N N . TYR A 1 74 ? -24.058 -1.828 11.079 1.00 85.06 74 TYR A N 1
ATOM 599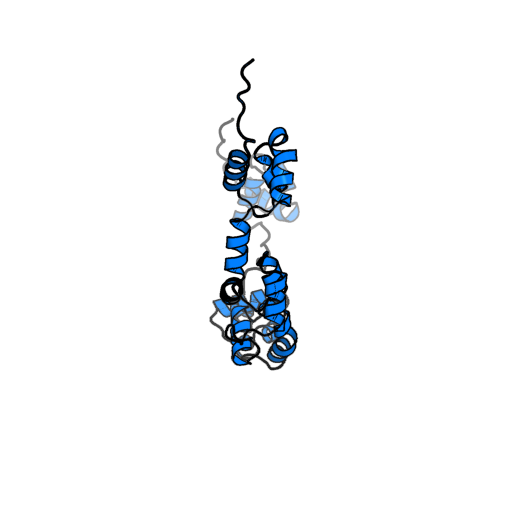 C CA . TYR A 1 74 ? -22.890 -2.155 10.255 1.00 85.06 74 TYR A CA 1
ATOM 600 C C . TYR A 1 74 ? -23.207 -3.206 9.189 1.00 85.06 74 TYR A C 1
ATOM 602 O O . TYR A 1 74 ? -22.753 -3.109 8.050 1.00 85.06 74 TYR A O 1
ATOM 610 N N . VAL A 1 75 ? -24.026 -4.203 9.535 1.00 81.00 75 VAL A N 1
ATOM 611 C CA . VAL A 1 75 ? -24.389 -5.297 8.623 1.00 81.00 75 VAL A CA 1
ATOM 612 C C . VAL A 1 75 ? -25.123 -4.767 7.385 1.00 81.00 75 VAL A C 1
ATOM 614 O O . VAL A 1 75 ? -24.890 -5.258 6.283 1.00 81.00 75 VAL A O 1
ATOM 617 N N . ASN A 1 76 ? -25.958 -3.736 7.529 1.00 78.31 76 ASN A N 1
ATOM 618 C CA . ASN A 1 76 ? -26.822 -3.241 6.454 1.00 78.31 76 ASN A CA 1
ATOM 619 C C . ASN A 1 76 ? -26.265 -2.030 5.696 1.00 78.31 76 ASN A C 1
ATOM 621 O O . ASN A 1 76 ? -26.688 -1.805 4.569 1.00 78.31 76 ASN A O 1
ATOM 625 N N . GLY A 1 77 ? -25.336 -1.263 6.269 1.00 75.06 77 GLY A N 1
ATOM 626 C CA . GLY A 1 77 ? -24.816 -0.051 5.619 1.00 75.06 77 GLY A CA 1
ATOM 627 C C . GLY A 1 77 ? -23.345 0.255 5.898 1.00 75.06 77 GLY A C 1
ATOM 628 O O . GLY A 1 77 ? -22.869 1.346 5.580 1.00 75.06 77 GLY A O 1
ATOM 629 N N . GLY A 1 78 ? -22.617 -0.700 6.483 1.00 81.81 78 GLY A N 1
ATOM 630 C CA . GLY A 1 78 ? -21.196 -0.574 6.780 1.00 81.81 78 GLY A CA 1
ATOM 631 C C . GLY A 1 78 ? -20.872 0.575 7.729 1.00 81.81 78 GLY A C 1
ATOM 632 O O . GLY A 1 78 ? -21.678 0.998 8.556 1.00 81.81 78 GLY A O 1
ATOM 633 N N . THR A 1 79 ? -19.659 1.094 7.603 1.00 82.44 79 THR A N 1
ATOM 634 C CA . THR A 1 79 ? -19.159 2.232 8.386 1.00 82.44 79 THR A CA 1
ATOM 635 C C . THR A 1 79 ? -19.937 3.517 8.148 1.00 82.44 79 THR A C 1
ATOM 637 O O . THR A 1 79 ? -20.095 4.287 9.090 1.00 82.44 79 THR A O 1
ATOM 640 N N . THR A 1 80 ? -20.433 3.759 6.930 1.00 82.12 80 THR A N 1
ATOM 641 C CA . THR A 1 80 ? -21.203 4.971 6.611 1.00 82.12 80 THR A CA 1
ATOM 642 C C . THR A 1 80 ? -22.490 5.036 7.428 1.00 82.12 80 THR A C 1
ATOM 644 O O . THR A 1 80 ? -22.740 6.061 8.051 1.00 82.12 80 THR A O 1
ATOM 647 N N . ALA A 1 81 ? -23.240 3.933 7.527 1.00 83.38 81 ALA A N 1
ATOM 648 C CA . ALA A 1 81 ? -24.440 3.888 8.365 1.00 83.38 81 ALA A CA 1
ATOM 649 C C . ALA A 1 81 ? -24.122 4.041 9.860 1.00 83.38 81 ALA A C 1
ATOM 651 O O . ALA A 1 81 ? -24.871 4.675 10.590 1.00 83.38 81 ALA A O 1
ATOM 652 N N . CYS A 1 82 ? -22.996 3.502 10.335 1.00 84.94 82 CYS A N 1
ATOM 653 C CA . CYS A 1 82 ? -22.589 3.666 11.733 1.00 84.94 82 CYS A CA 1
ATOM 654 C C . CYS A 1 82 ? -22.094 5.084 12.069 1.00 84.94 82 CYS A C 1
ATOM 656 O O . CYS A 1 82 ? -22.160 5.477 13.230 1.00 84.94 82 CYS A O 1
ATOM 658 N N . MET A 1 83 ? -21.588 5.850 11.096 1.00 86.19 83 MET A N 1
ATOM 659 C CA . MET A 1 83 ? -21.070 7.207 11.332 1.00 86.19 83 MET A CA 1
ATOM 660 C C . MET A 1 83 ? -22.153 8.185 11.792 1.00 86.19 83 MET A C 1
ATOM 662 O O . MET A 1 83 ? -21.852 9.068 12.590 1.00 86.19 83 MET A O 1
ATOM 666 N N . GLU A 1 84 ? -23.393 8.017 11.328 1.00 85.56 84 GLU A N 1
ATOM 667 C CA . GLU A 1 84 ? -24.532 8.849 11.746 1.00 85.56 84 GLU A CA 1
ATOM 668 C C . GLU A 1 84 ? -24.815 8.723 13.250 1.00 85.56 84 GLU A C 1
ATOM 670 O O . GLU A 1 84 ? -25.224 9.686 13.893 1.00 85.56 84 GLU A O 1
ATOM 675 N N . PHE A 1 85 ? -24.528 7.553 13.826 1.00 85.06 85 PHE A N 1
ATOM 676 C CA . PHE A 1 85 ? -24.826 7.221 15.220 1.00 85.06 85 PHE A CA 1
ATOM 677 C C . PHE A 1 85 ? -23.592 7.236 16.136 1.00 85.06 85 PHE A C 1
ATOM 679 O O . PHE A 1 85 ? -23.730 7.094 17.347 1.00 85.06 85 PHE A O 1
ATOM 686 N N . LEU A 1 86 ? -22.385 7.419 15.587 1.00 86.19 86 LEU A N 1
ATOM 687 C CA . LEU A 1 86 ? -21.122 7.432 16.338 1.00 86.19 86 LEU A CA 1
ATOM 688 C C . LEU A 1 86 ? -20.355 8.755 16.145 1.00 86.19 86 LEU A C 1
ATOM 690 O O . LEU A 1 86 ? -19.219 8.744 15.646 1.00 86.19 86 LEU A O 1
ATOM 694 N N . PRO A 1 87 ? -20.935 9.907 16.545 1.00 76.56 87 PRO A N 1
ATOM 695 C CA . PRO A 1 87 ? -20.264 11.195 16.428 1.00 76.56 87 PRO A CA 1
ATOM 696 C C . PRO A 1 87 ? -18.992 11.194 17.288 1.00 76.56 87 PRO A C 1
ATOM 698 O O . PRO A 1 87 ? -19.032 11.082 18.510 1.00 76.56 87 PRO A O 1
ATOM 701 N N . GLY A 1 88 ? -17.832 11.284 16.634 1.00 76.56 88 GLY A N 1
ATOM 702 C CA . GLY A 1 88 ? -16.516 11.245 17.286 1.00 76.56 88 GLY A CA 1
ATOM 703 C C . GLY A 1 88 ? -15.693 9.985 17.004 1.00 76.56 88 GLY A C 1
ATOM 704 O O . GLY A 1 88 ? -14.513 9.940 17.366 1.00 76.56 88 GLY A O 1
ATOM 705 N N . ARG A 1 89 ? -16.255 8.988 16.308 1.00 83.81 89 ARG A N 1
ATOM 706 C CA . ARG A 1 89 ? -15.498 7.852 15.763 1.00 83.81 89 ARG A CA 1
ATOM 707 C C . ARG A 1 89 ? -15.150 8.100 14.299 1.00 83.81 89 ARG A C 1
ATOM 709 O O . ARG A 1 89 ? -15.964 8.573 13.518 1.00 83.81 89 ARG A O 1
ATOM 716 N N . THR A 1 90 ? -13.919 7.775 13.913 1.00 82.19 90 THR A N 1
ATOM 717 C CA . THR A 1 90 ? -13.506 7.819 12.504 1.00 82.19 90 THR A CA 1
ATOM 718 C C . THR A 1 90 ? -13.976 6.558 11.779 1.00 82.19 90 THR A C 1
ATOM 720 O O . THR A 1 90 ? -14.092 5.500 12.402 1.00 82.19 90 THR A O 1
ATOM 723 N N . LYS A 1 91 ? -14.158 6.628 10.451 1.00 82.56 91 LYS A N 1
ATOM 724 C CA . LYS A 1 91 ? -14.474 5.450 9.615 1.00 82.56 91 LYS A CA 1
ATOM 725 C C . LYS A 1 91 ? -13.533 4.277 9.902 1.00 82.56 91 LYS A C 1
ATOM 727 O O . LYS A 1 91 ? -13.988 3.172 10.176 1.00 82.56 91 LYS A O 1
ATOM 732 N N . ASN A 1 92 ? -12.228 4.549 9.976 1.00 79.25 92 ASN A N 1
ATOM 733 C CA . ASN A 1 92 ? -11.214 3.536 10.273 1.00 79.25 92 ASN A CA 1
ATOM 734 C C . ASN A 1 92 ? -11.391 2.910 11.663 1.00 79.25 92 ASN A C 1
ATOM 736 O O . ASN A 1 92 ? -11.202 1.705 11.813 1.00 79.25 92 ASN A O 1
ATOM 740 N N . ALA A 1 93 ? -11.756 3.697 12.682 1.00 84.31 93 ALA A N 1
ATOM 741 C CA . ALA A 1 93 ? -12.007 3.167 14.020 1.00 84.31 93 ALA A CA 1
ATOM 742 C C . ALA A 1 93 ? -13.224 2.229 14.027 1.00 84.31 93 ALA A C 1
ATOM 744 O O . ALA A 1 93 ? -13.149 1.148 14.613 1.00 84.31 93 ALA A O 1
ATOM 745 N N . ILE A 1 94 ? -14.304 2.617 13.341 1.00 88.31 94 ILE A N 1
ATOM 746 C CA . ILE A 1 94 ? -15.528 1.815 13.210 1.00 88.31 94 ILE A CA 1
ATOM 747 C C . ILE A 1 94 ? -15.233 0.521 12.444 1.00 88.31 94 ILE A C 1
ATOM 749 O O . ILE A 1 94 ? -15.506 -0.555 12.967 1.00 88.31 94 ILE A O 1
ATOM 753 N N . ALA A 1 95 ? -14.601 0.596 11.266 1.00 83.75 95 ALA A N 1
ATOM 754 C CA . ALA A 1 95 ? -14.217 -0.579 10.476 1.00 83.75 95 ALA A CA 1
ATOM 755 C C . ALA A 1 95 ? -13.321 -1.532 11.280 1.00 83.75 95 ALA A C 1
ATOM 757 O O . ALA A 1 95 ? -13.516 -2.750 11.295 1.00 83.75 95 ALA A O 1
ATOM 758 N N . HIS A 1 96 ? -12.347 -0.977 12.006 1.00 83.69 96 HIS A N 1
ATOM 759 C CA . HIS A 1 96 ? -11.452 -1.765 12.840 1.00 83.69 96 HIS A CA 1
ATOM 760 C C . HIS A 1 96 ? -12.195 -2.467 13.986 1.00 83.69 96 HIS A C 1
ATOM 762 O O . HIS A 1 96 ? -11.909 -3.635 14.269 1.00 83.69 96 HIS A O 1
ATOM 768 N N . ARG A 1 97 ? -13.140 -1.786 14.651 1.00 88.75 97 ARG A N 1
ATOM 769 C CA . ARG A 1 97 ? -13.949 -2.402 15.711 1.00 88.75 97 ARG A CA 1
ATOM 770 C C . ARG A 1 97 ? -14.899 -3.452 15.155 1.00 88.75 97 ARG A C 1
ATOM 772 O O . ARG A 1 97 ? -14.943 -4.543 15.709 1.00 88.75 97 ARG A O 1
ATOM 779 N N . ALA A 1 98 ? -15.573 -3.172 14.046 1.00 87.69 98 ALA A N 1
ATOM 780 C CA . ALA A 1 98 ? -16.461 -4.116 13.378 1.00 87.69 98 ALA A CA 1
ATOM 781 C C . ALA A 1 98 ? -15.739 -5.424 13.038 1.00 87.69 98 ALA A C 1
ATOM 783 O O . ALA A 1 98 ? -16.224 -6.505 13.358 1.00 87.69 98 ALA A O 1
ATOM 784 N N . ARG A 1 99 ? -14.515 -5.323 12.502 1.00 84.38 99 ARG A N 1
ATOM 785 C CA . ARG A 1 99 ? -13.642 -6.474 12.242 1.00 84.38 99 ARG A CA 1
ATOM 786 C C . ARG A 1 99 ? -13.308 -7.254 13.515 1.00 84.38 99 ARG A C 1
ATOM 788 O O . ARG A 1 99 ? -13.306 -8.479 13.484 1.00 84.38 99 ARG A O 1
ATOM 795 N N . LYS A 1 100 ? -13.023 -6.570 14.631 1.00 84.75 100 LYS A N 1
ATOM 796 C CA . LYS A 1 100 ? -12.794 -7.224 15.934 1.00 84.75 100 LYS A CA 1
ATOM 797 C C . LYS A 1 100 ? -14.041 -7.936 16.467 1.00 84.75 100 LYS A C 1
ATOM 799 O O . LYS A 1 100 ? -13.887 -8.938 17.151 1.00 84.75 100 LYS A O 1
ATOM 804 N N . LEU A 1 101 ? -15.231 -7.439 16.136 1.00 85.19 101 LEU A N 1
ATOM 805 C CA . LEU A 1 101 ? -16.522 -8.056 16.454 1.00 85.19 101 LEU A CA 1
ATOM 806 C C . LEU A 1 101 ? -16.957 -9.120 15.428 1.00 85.19 101 LEU A C 1
ATOM 808 O O . LEU A 1 101 ? -18.040 -9.677 15.555 1.00 85.19 101 LEU A O 1
ATOM 812 N N . GLY A 1 102 ? -16.147 -9.394 14.398 1.00 82.12 102 GLY A N 1
ATOM 813 C CA . GLY A 1 102 ? -16.480 -10.359 13.345 1.00 82.12 102 GLY A CA 1
ATOM 814 C C . GLY A 1 102 ? -17.592 -9.908 12.390 1.00 82.12 102 GLY A C 1
ATOM 815 O O . GLY A 1 102 ? -18.083 -10.714 11.604 1.00 82.12 102 GLY A O 1
ATOM 816 N N . LEU A 1 103 ? -17.985 -8.633 12.423 1.00 81.88 103 LEU A N 1
ATOM 817 C CA . LEU A 1 103 ? -19.062 -8.105 11.592 1.00 81.88 103 LEU A CA 1
ATOM 818 C C . LEU A 1 103 ? -18.621 -7.953 10.134 1.00 81.88 103 LEU A C 1
ATOM 820 O O . LEU A 1 103 ? -17.557 -7.406 9.837 1.00 81.88 103 LEU A O 1
ATOM 824 N N . GLN A 1 104 ? -19.486 -8.396 9.224 1.00 72.81 104 GLN A N 1
ATOM 825 C CA . GLN A 1 104 ? -19.330 -8.260 7.777 1.00 72.81 104 GLN A CA 1
ATOM 826 C C . GLN A 1 104 ? -20.522 -7.491 7.208 1.00 72.81 104 GLN A C 1
ATOM 828 O O . GLN A 1 104 ? -21.656 -7.660 7.661 1.00 72.81 104 GLN A O 1
ATOM 833 N N . THR A 1 105 ? -20.276 -6.638 6.217 1.00 71.50 105 THR A N 1
ATOM 834 C CA . THR A 1 105 ? -21.344 -5.888 5.548 1.00 71.50 105 THR A CA 1
ATOM 835 C C . THR A 1 105 ? -22.055 -6.800 4.546 1.00 71.50 105 THR A C 1
ATOM 837 O O . THR A 1 105 ? -21.408 -7.482 3.753 1.00 71.50 105 THR A O 1
ATOM 840 N N . LYS A 1 106 ? -23.393 -6.813 4.545 1.00 64.81 106 LYS A N 1
ATOM 841 C CA . LYS A 1 106 ? -24.204 -7.458 3.492 1.00 64.81 106 LYS A CA 1
ATOM 842 C C . LYS A 1 106 ? -24.134 -6.689 2.179 1.00 64.81 106 LYS A C 1
ATOM 844 O O . LYS A 1 106 ? -24.279 -7.267 1.106 1.00 64.81 106 LYS A O 1
ATOM 849 N N . VAL A 1 107 ? -23.906 -5.382 2.264 1.00 61.66 107 VAL A N 1
ATOM 850 C CA . VAL A 1 107 ? -23.653 -4.546 1.097 1.00 61.66 107 VAL A CA 1
ATOM 851 C C . VAL A 1 107 ? -22.231 -4.847 0.638 1.00 61.66 107 VAL A C 1
ATOM 853 O O . VAL A 1 107 ? -21.268 -4.548 1.346 1.00 61.66 107 VAL A O 1
ATOM 856 N N . GLY A 1 108 ? -22.111 -5.511 -0.513 1.00 71.56 108 GLY A N 1
ATOM 857 C CA . GLY A 1 108 ? -20.840 -5.692 -1.207 1.00 71.56 108 GLY A CA 1
ATOM 858 C C . GLY A 1 108 ? -20.295 -4.354 -1.713 1.00 71.56 108 GLY A C 1
ATOM 859 O O . GLY A 1 108 ? -20.510 -3.301 -1.121 1.00 71.56 108 GLY A O 1
ATOM 860 N N . TRP A 1 109 ? -19.581 -4.366 -2.834 1.00 77.56 109 TRP A N 1
ATOM 861 C CA . TRP A 1 109 ? -19.264 -3.114 -3.521 1.00 77.56 109 TRP A CA 1
ATOM 862 C C . TRP A 1 109 ? -20.561 -2.400 -3.912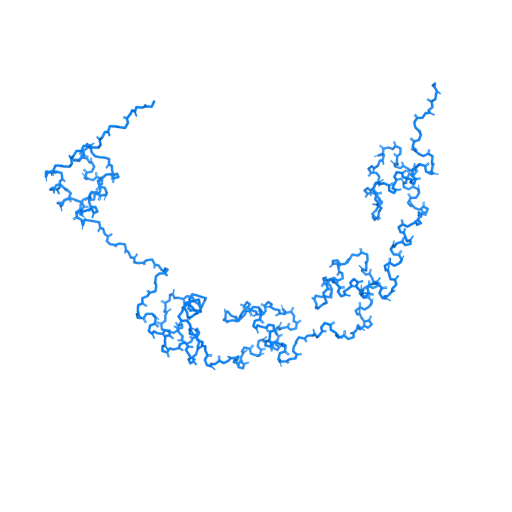 1.00 77.56 109 TRP A C 1
ATOM 864 O O . TRP A 1 109 ? -21.458 -3.018 -4.486 1.00 77.56 109 TRP A O 1
ATOM 874 N N . THR A 1 110 ? -20.676 -1.120 -3.593 1.00 79.75 110 THR A N 1
ATOM 875 C CA . THR A 1 110 ? -21.792 -0.267 -4.020 1.00 79.75 110 THR A CA 1
ATOM 876 C C . THR A 1 110 ? -21.537 0.273 -5.430 1.00 79.75 110 THR A C 1
ATOM 878 O O . THR A 1 110 ? -20.404 0.256 -5.915 1.00 79.75 110 THR A O 1
ATOM 881 N N . GLU A 1 111 ? -22.577 0.745 -6.126 1.00 77.38 111 GLU A N 1
ATOM 882 C CA . GLU A 1 111 ? -22.399 1.354 -7.455 1.00 77.38 111 GLU A CA 1
ATOM 883 C C . GLU A 1 111 ? -21.516 2.616 -7.423 1.00 77.38 111 GLU A C 1
ATOM 885 O O . GLU A 1 111 ? -20.626 2.712 -8.265 1.00 77.38 111 GLU A O 1
ATOM 890 N N . PRO A 1 112 ? -21.634 3.526 -6.432 1.00 78.12 112 PRO A N 1
ATOM 891 C CA . PRO A 1 112 ? -20.715 4.657 -6.308 1.00 78.12 112 PRO A CA 1
ATOM 892 C C . PRO A 1 112 ? -19.254 4.233 -6.115 1.00 78.12 112 PRO A C 1
ATOM 894 O O . PRO A 1 112 ? -18.355 4.816 -6.716 1.00 78.12 112 PRO A O 1
ATOM 897 N N . GLU A 1 113 ? -18.990 3.191 -5.319 1.00 84.12 113 GLU A N 1
ATOM 898 C CA . GLU A 1 113 ? -17.627 2.668 -5.150 1.00 84.12 113 GLU A CA 1
ATOM 899 C C . GLU A 1 113 ? -17.094 2.037 -6.446 1.00 84.12 113 GLU A C 1
ATOM 901 O O . GLU A 1 113 ? -15.918 2.203 -6.773 1.00 84.12 113 GLU A O 1
ATOM 906 N N . ARG A 1 114 ? -17.949 1.349 -7.216 1.00 86.44 114 ARG A N 1
ATOM 907 C CA . ARG A 1 114 ? -17.595 0.848 -8.554 1.00 86.44 114 ARG A CA 1
ATOM 908 C C . ARG A 1 114 ? -17.308 1.985 -9.530 1.00 86.44 114 ARG A C 1
ATOM 910 O O . ARG A 1 114 ? -16.367 1.872 -10.308 1.00 86.44 114 ARG A O 1
ATOM 917 N N . GLU A 1 115 ? -18.057 3.079 -9.470 1.00 87.50 115 GLU A N 1
ATOM 918 C CA . GLU A 1 115 ? -17.831 4.251 -10.318 1.00 87.50 115 GLU A CA 1
ATOM 919 C C . GLU A 1 115 ? -16.494 4.934 -10.004 1.00 87.50 115 GLU A C 1
ATOM 921 O O . GLU A 1 115 ? -15.743 5.292 -10.912 1.00 87.50 115 GLU A O 1
ATOM 926 N N . ILE A 1 116 ? -16.125 5.007 -8.720 1.00 89.00 116 ILE A N 1
ATOM 927 C CA . ILE A 1 116 ? -14.786 5.446 -8.304 1.00 89.00 116 ILE A CA 1
ATOM 928 C C . ILE A 1 116 ? -13.711 4.552 -8.935 1.00 89.00 116 ILE A C 1
ATOM 930 O O . ILE A 1 116 ? -12.723 5.071 -9.455 1.00 89.00 116 ILE A O 1
ATOM 934 N N . LEU A 1 117 ? -13.896 3.226 -8.944 1.00 89.81 117 LEU A N 1
ATOM 935 C CA . LEU A 1 117 ? -12.953 2.330 -9.617 1.00 89.81 117 LEU A CA 1
ATOM 936 C C . LEU A 1 117 ? -12.912 2.575 -11.132 1.00 89.81 117 LEU A C 1
ATOM 938 O O . LEU A 1 117 ? -11.821 2.686 -11.680 1.00 89.81 117 LEU A O 1
ATOM 942 N N . ARG A 1 118 ? -14.052 2.717 -11.818 1.00 88.06 118 ARG A N 1
ATOM 943 C CA . ARG A 1 118 ? -14.064 2.990 -13.271 1.00 88.06 118 ARG A CA 1
ATOM 944 C C . ARG A 1 118 ? -13.288 4.259 -13.619 1.00 88.06 118 ARG A C 1
ATOM 946 O O . ARG A 1 118 ? -12.520 4.256 -14.576 1.00 88.06 118 ARG A O 1
ATOM 953 N N . LYS A 1 119 ? -13.469 5.316 -12.825 1.00 88.44 119 LYS A N 1
ATOM 954 C CA . LYS A 1 119 ? -12.885 6.634 -13.082 1.00 88.44 119 LYS A CA 1
ATOM 955 C C . LYS A 1 119 ? -11.415 6.748 -12.683 1.00 88.44 119 LYS A C 1
ATOM 957 O O . LYS A 1 119 ? -10.651 7.361 -13.414 1.00 88.44 119 LYS A O 1
ATOM 962 N N . TYR A 1 120 ? -11.023 6.200 -11.532 1.00 86.31 120 TYR A N 1
ATOM 963 C CA . TYR A 1 120 ? -9.706 6.469 -10.935 1.00 86.31 120 TYR A CA 1
ATOM 964 C C . TYR A 1 120 ? -8.748 5.274 -10.968 1.00 86.31 120 TYR A C 1
ATOM 966 O O . TYR A 1 120 ? -7.537 5.473 -10.890 1.00 86.31 120 TYR A O 1
ATOM 974 N N . TYR A 1 121 ? -9.238 4.038 -11.106 1.00 85.69 121 TYR A N 1
ATOM 975 C CA . TYR A 1 121 ? -8.370 2.855 -11.127 1.00 85.69 121 TYR A CA 1
ATOM 976 C C . TYR A 1 121 ? -7.369 2.828 -12.296 1.00 85.69 121 TYR A C 1
ATOM 978 O O . TYR A 1 121 ? -6.246 2.371 -12.069 1.00 85.69 121 TYR A O 1
ATOM 986 N N . PRO A 1 122 ? -7.695 3.315 -13.513 1.00 80.62 122 PRO A N 1
ATOM 987 C CA . PRO A 1 122 ? -6.726 3.370 -14.610 1.00 80.62 122 PRO A CA 1
ATOM 988 C C . PRO A 1 122 ? -5.461 4.184 -14.290 1.00 80.62 122 PRO A C 1
ATOM 990 O O . PRO A 1 122 ? -4.372 3.780 -14.694 1.00 80.62 122 PRO A O 1
ATOM 993 N N . ASP A 1 123 ? -5.596 5.275 -13.528 1.00 76.88 123 ASP A N 1
ATOM 994 C CA . ASP A 1 123 ? -4.493 6.187 -13.197 1.00 76.88 123 ASP A CA 1
ATOM 995 C C . ASP A 1 123 ? -3.859 5.883 -11.827 1.00 76.88 123 ASP A C 1
ATOM 997 O O . ASP A 1 123 ? -2.637 5.878 -11.673 1.00 76.88 123 ASP A O 1
ATOM 1001 N N . GLU A 1 124 ? -4.682 5.611 -10.810 1.00 79.31 124 GLU A N 1
ATOM 1002 C CA . GLU A 1 124 ? -4.243 5.445 -9.417 1.00 79.31 124 GLU A CA 1
ATOM 1003 C C . GLU A 1 124 ? -3.987 3.973 -9.038 1.00 79.31 124 GLU A C 1
ATOM 1005 O O . GLU A 1 124 ? -3.267 3.680 -8.071 1.00 79.31 124 GLU A O 1
ATOM 1010 N N . GLY A 1 125 ? -4.556 3.024 -9.787 1.00 83.12 125 GLY A N 1
ATOM 1011 C CA . GLY A 1 125 ? -4.477 1.592 -9.515 1.00 83.12 125 GLY A CA 1
ATOM 1012 C C . GLY A 1 125 ? -4.961 1.239 -8.107 1.00 83.12 125 GLY A C 1
ATOM 1013 O O . GLY A 1 125 ? -6.034 1.641 -7.662 1.00 83.12 125 GLY A O 1
ATOM 1014 N N . ARG A 1 126 ? -4.141 0.497 -7.354 1.00 84.12 126 ARG A N 1
ATOM 1015 C CA . ARG A 1 126 ? -4.482 0.082 -5.980 1.00 84.12 126 ARG A CA 1
ATOM 1016 C C . ARG A 1 126 ? -4.618 1.259 -5.006 1.00 84.12 126 ARG A C 1
ATOM 1018 O O . ARG A 1 126 ? -5.261 1.099 -3.973 1.00 84.12 126 ARG A O 1
ATOM 1025 N N . ASN A 1 127 ? -4.083 2.439 -5.344 1.00 81.62 127 ASN A N 1
ATOM 1026 C CA . ASN A 1 127 ? -4.194 3.634 -4.504 1.00 81.62 127 ASN A CA 1
ATOM 1027 C C . ASN A 1 127 ? -5.619 4.198 -4.423 1.00 81.62 127 ASN A C 1
ATOM 1029 O O . ASN A 1 127 ? -5.863 5.053 -3.570 1.00 81.62 127 ASN A O 1
ATOM 1033 N N . CYS A 1 128 ? -6.576 3.696 -5.218 1.00 83.94 128 CYS A N 1
ATOM 1034 C CA . CYS A 1 128 ? -7.991 4.028 -5.037 1.00 83.94 128 CYS A CA 1
ATOM 1035 C C . CYS A 1 128 ? -8.512 3.678 -3.630 1.00 83.94 128 CYS A C 1
ATOM 1037 O O . CYS A 1 128 ? -9.515 4.246 -3.204 1.00 83.94 128 CYS A O 1
ATOM 1039 N N . SER A 1 129 ? -7.812 2.823 -2.870 1.00 82.00 129 SER A N 1
ATOM 1040 C CA . SER A 1 129 ? -8.067 2.587 -1.439 1.00 82.00 129 SER A CA 1
ATOM 1041 C C . SER A 1 129 ? -8.080 3.877 -0.604 1.00 82.00 129 SER A C 1
ATOM 1043 O O . SER A 1 129 ? -8.841 3.984 0.351 1.00 82.00 129 SER A O 1
ATOM 1045 N N . LYS A 1 130 ? -7.326 4.917 -0.989 1.00 82.31 130 LYS A N 1
ATOM 1046 C CA . LYS A 1 130 ? -7.347 6.230 -0.312 1.00 82.31 130 LYS A CA 1
ATOM 1047 C C . LYS A 1 130 ? -8.694 6.944 -0.441 1.00 82.31 130 LYS A C 1
ATOM 1049 O O . LYS A 1 130 ? -9.058 7.730 0.428 1.00 82.31 130 LYS A O 1
ATOM 1054 N N . ARG A 1 131 ? -9.423 6.678 -1.527 1.00 82.25 131 ARG A N 1
ATOM 1055 C CA . ARG A 1 131 ? -10.769 7.209 -1.802 1.00 82.25 131 ARG A CA 1
ATOM 1056 C C . ARG A 1 131 ? -11.870 6.295 -1.258 1.00 82.25 131 ARG A C 1
ATOM 1058 O O . ARG A 1 131 ? -13.017 6.716 -1.154 1.00 82.25 131 ARG A O 1
ATOM 1065 N N . LEU A 1 132 ? -11.510 5.062 -0.908 1.00 80.62 132 LEU A N 1
ATOM 1066 C CA . LEU A 1 132 ? -12.389 3.991 -0.459 1.00 80.62 132 LEU A CA 1
ATOM 1067 C C . LEU A 1 132 ? -11.929 3.525 0.932 1.00 80.62 132 LEU A C 1
ATOM 1069 O O . LEU A 1 132 ? -11.315 2.465 1.043 1.00 80.62 132 LEU A O 1
ATOM 1073 N N . PRO A 1 133 ? -12.199 4.303 2.000 1.00 66.56 133 PRO A N 1
ATOM 1074 C CA . PRO A 1 133 ? -11.621 4.074 3.331 1.00 66.56 133 PRO A CA 1
ATOM 1075 C C . PRO A 1 133 ? -11.955 2.697 3.924 1.00 66.56 133 PRO A C 1
ATOM 1077 O O . PRO A 1 133 ? -11.236 2.206 4.790 1.00 66.56 133 PRO A O 1
ATOM 1080 N N . ASP A 1 134 ? -13.013 2.056 3.428 1.00 70.75 134 ASP A N 1
ATOM 1081 C CA . ASP A 1 134 ? -13.489 0.753 3.890 1.00 70.75 134 ASP A CA 1
ATOM 1082 C C . ASP A 1 134 ? -12.997 -0.419 3.025 1.00 70.75 134 ASP A C 1
ATOM 1084 O O . ASP A 1 134 ? -13.321 -1.576 3.300 1.00 70.75 134 ASP A O 1
ATOM 1088 N N . LYS A 1 135 ? -12.217 -0.145 1.969 1.00 77.62 135 LYS A N 1
ATOM 1089 C CA . LYS A 1 135 ? -11.684 -1.151 1.045 1.00 77.62 135 LYS A CA 1
ATOM 1090 C C . LYS A 1 135 ? -10.160 -1.132 1.084 1.00 77.62 135 LYS A C 1
ATOM 1092 O O . LYS A 1 135 ? -9.511 -0.138 0.770 1.00 77.62 135 LYS A O 1
ATOM 1097 N N . SER A 1 136 ? -9.572 -2.268 1.450 1.00 79.38 136 SER A N 1
ATOM 1098 C CA . SER A 1 136 ? -8.120 -2.441 1.389 1.00 79.38 136 SER A CA 1
ATOM 1099 C C . SER A 1 136 ? -7.618 -2.382 -0.056 1.00 79.38 136 SER A C 1
ATOM 1101 O O . SER A 1 136 ? -8.363 -2.669 -0.992 1.00 79.38 136 SER A O 1
ATOM 1103 N N . GLU A 1 137 ? -6.332 -2.082 -0.247 1.00 81.06 137 GLU A N 1
ATOM 1104 C CA . GLU A 1 137 ? -5.686 -2.130 -1.570 1.00 81.06 137 GLU A CA 1
ATOM 1105 C C . GLU A 1 137 ? -5.884 -3.478 -2.279 1.00 81.06 137 GLU A C 1
ATOM 1107 O O . GLU A 1 137 ? -6.098 -3.519 -3.490 1.00 81.06 137 GLU A O 1
ATOM 1112 N N . SER A 1 138 ? -5.850 -4.580 -1.523 1.00 78.50 138 SER A N 1
ATOM 1113 C CA . SER A 1 138 ? -6.123 -5.920 -2.048 1.00 78.50 138 SER A CA 1
ATOM 1114 C C . SER A 1 138 ? -7.579 -6.065 -2.485 1.00 78.50 138 SER A C 1
ATOM 1116 O O . SER A 1 138 ? -7.834 -6.514 -3.594 1.00 78.50 138 SER A O 1
ATOM 1118 N N . SER A 1 139 ? -8.536 -5.607 -1.671 1.00 83.56 139 SER A N 1
ATOM 1119 C CA . SER A 1 139 ? -9.961 -5.641 -2.026 1.00 83.56 139 SER A CA 1
ATOM 1120 C C . SER A 1 139 ? -10.259 -4.797 -3.269 1.00 83.56 139 SER A C 1
ATOM 1122 O O . SER A 1 139 ? -11.016 -5.223 -4.140 1.00 83.56 139 SER A O 1
ATOM 1124 N N . VAL A 1 140 ? -9.626 -3.624 -3.373 1.00 87.06 140 VAL A N 1
ATOM 1125 C CA . VAL A 1 140 ? -9.672 -2.731 -4.539 1.00 87.06 140 VAL A CA 1
ATOM 1126 C C . VAL A 1 140 ? -9.146 -3.441 -5.785 1.00 87.06 140 VAL A C 1
ATOM 1128 O O . VAL A 1 140 ? -9.807 -3.416 -6.820 1.00 87.06 140 VAL A O 1
ATOM 1131 N N . TYR A 1 141 ? -7.997 -4.115 -5.686 1.00 85.88 141 TYR A N 1
ATOM 1132 C CA . TYR A 1 141 ? -7.445 -4.902 -6.787 1.00 85.88 141 TYR A CA 1
ATOM 1133 C C . TYR A 1 141 ? -8.377 -6.046 -7.200 1.00 85.88 141 TYR A C 1
ATOM 1135 O O . TYR A 1 141 ? -8.662 -6.196 -8.386 1.00 85.88 141 TYR A O 1
ATOM 1143 N N . ASP A 1 142 ? -8.880 -6.825 -6.241 1.00 84.25 142 ASP A N 1
ATOM 1144 C CA . 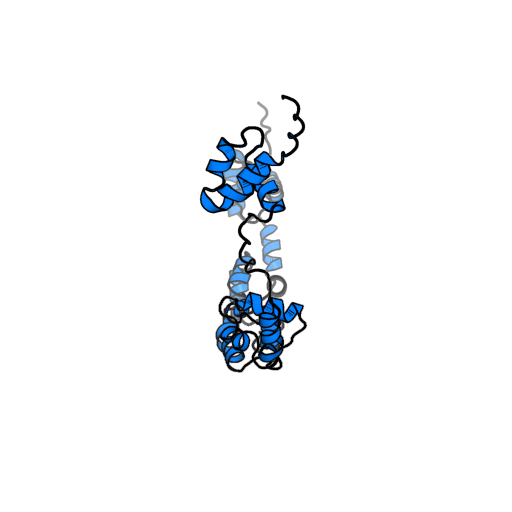ASP A 1 142 ? -9.748 -7.975 -6.505 1.00 84.25 142 ASP A CA 1
ATOM 1145 C C . ASP A 1 142 ? -11.050 -7.543 -7.181 1.00 84.25 142 ASP A C 1
ATOM 1147 O O . ASP A 1 142 ? -11.517 -8.183 -8.126 1.00 84.25 142 ASP A O 1
ATOM 1151 N N . GLN A 1 143 ? -11.629 -6.426 -6.739 1.00 88.81 143 GLN A N 1
ATOM 1152 C CA . GLN A 1 143 ? -12.822 -5.882 -7.367 1.00 88.81 143 GLN A CA 1
ATOM 1153 C C . GLN A 1 143 ? -12.535 -5.313 -8.751 1.00 88.81 143 GLN A C 1
ATOM 1155 O O . GLN A 1 143 ? -13.279 -5.594 -9.687 1.00 88.81 143 GLN A O 1
ATOM 1160 N N . ALA A 1 144 ? -11.459 -4.546 -8.910 1.00 87.31 144 ALA A N 1
ATOM 1161 C CA . ALA A 1 144 ? -11.060 -4.035 -10.212 1.00 87.31 144 ALA A CA 1
ATOM 1162 C C . ALA A 1 144 ? -10.752 -5.175 -11.196 1.00 87.31 144 ALA A C 1
ATOM 1164 O O . ALA A 1 144 ? -11.061 -5.063 -12.381 1.00 87.31 144 ALA A O 1
ATOM 1165 N N . ALA A 1 145 ? -10.207 -6.298 -10.717 1.00 84.38 145 ALA A N 1
ATOM 1166 C CA . ALA A 1 145 ? -10.000 -7.504 -11.511 1.00 84.38 145 ALA A CA 1
ATOM 1167 C C . ALA A 1 145 ? -11.335 -8.128 -11.942 1.00 84.38 145 ALA A C 1
ATOM 1169 O O . ALA A 1 145 ? -11.509 -8.415 -13.125 1.00 84.38 145 ALA A O 1
ATOM 1170 N N . LYS A 1 146 ? -12.300 -8.265 -11.019 1.00 85.88 146 LYS A N 1
ATOM 1171 C CA . LYS A 1 146 ? -13.670 -8.721 -11.332 1.00 85.88 146 LYS A CA 1
ATOM 1172 C C . LYS A 1 146 ? -14.376 -7.809 -12.337 1.00 85.88 146 LYS A C 1
ATOM 1174 O O . LYS A 1 146 ? -15.130 -8.293 -13.170 1.00 85.88 146 LYS A O 1
ATOM 1179 N N . MET A 1 147 ? -14.113 -6.505 -12.274 1.00 85.81 147 MET A N 1
ATOM 1180 C CA . MET A 1 147 ? -14.659 -5.500 -13.191 1.00 85.81 147 MET A CA 1
ATOM 1181 C C . MET A 1 147 ? -13.887 -5.387 -14.516 1.00 85.81 147 MET A C 1
ATOM 1183 O O . MET A 1 147 ? -14.250 -4.568 -15.354 1.00 85.81 147 MET A O 1
ATOM 1187 N N . GLY A 1 148 ? -12.809 -6.155 -14.712 1.00 83.25 148 GLY A N 1
ATOM 1188 C CA . GLY A 1 148 ? -11.982 -6.084 -15.922 1.00 83.25 148 GLY A CA 1
ATOM 1189 C C . GLY A 1 148 ? -11.136 -4.809 -16.054 1.00 83.25 148 GLY A C 1
ATOM 1190 O O . GLY A 1 148 ? -10.551 -4.576 -17.106 1.00 83.25 148 GLY A O 1
ATOM 1191 N N . LEU A 1 149 ? -11.033 -3.999 -14.996 1.00 83.19 149 LEU A N 1
ATOM 1192 C CA . LEU A 1 149 ? -10.236 -2.764 -14.954 1.00 83.19 149 LEU A CA 1
ATOM 1193 C C . LEU A 1 149 ? -8.739 -3.039 -14.750 1.00 83.19 149 LEU A C 1
ATOM 1195 O O . LEU A 1 149 ? -7.892 -2.192 -15.033 1.00 83.19 149 LEU A O 1
ATOM 1199 N N . VAL A 1 150 ? -8.388 -4.229 -14.254 1.00 77.69 150 VAL A N 1
ATOM 1200 C CA . VAL A 1 150 ? -6.992 -4.660 -14.161 1.00 77.69 150 VAL A CA 1
ATOM 1201 C C . VAL A 1 150 ? -6.484 -5.023 -15.548 1.00 77.69 150 VAL A C 1
ATOM 1203 O O . VAL A 1 150 ? -6.836 -6.064 -16.104 1.00 77.69 150 VAL A O 1
ATOM 1206 N N . GLN A 1 151 ? -5.576 -4.199 -16.068 1.00 64.62 151 GLN A N 1
ATOM 1207 C CA . GLN A 1 151 ? -4.775 -4.575 -17.225 1.00 64.62 151 GLN A CA 1
ATOM 1208 C C . GLN A 1 151 ? -3.986 -5.842 -16.892 1.00 64.62 151 GLN A C 1
ATOM 1210 O O . GLN A 1 151 ? -3.156 -5.867 -15.978 1.00 64.62 151 GLN A O 1
ATOM 1215 N N . LYS A 1 152 ? -4.278 -6.929 -17.614 1.00 57.19 152 LYS A N 1
ATOM 1216 C CA . LYS A 1 152 ? -3.613 -8.214 -17.397 1.00 57.19 152 LYS A CA 1
ATOM 1217 C C . LYS A 1 152 ? -2.111 -8.019 -17.617 1.00 57.19 152 LYS A C 1
ATOM 1219 O O . LYS A 1 152 ? -1.686 -7.530 -18.656 1.00 57.19 152 LYS A O 1
ATOM 1224 N N . SER A 1 153 ? -1.294 -8.499 -16.679 1.00 53.47 153 SER A N 1
ATOM 1225 C CA . SER A 1 153 ? 0.169 -8.635 -16.841 1.00 53.47 153 SER A CA 1
ATOM 1226 C C . SER A 1 153 ? 0.553 -9.342 -18.159 1.00 53.47 153 SER A C 1
ATOM 1228 O O . SER A 1 153 ? 1.612 -9.078 -18.727 1.00 53.47 153 SER A O 1
ATOM 1230 N N . MET A 1 154 ? -0.356 -10.187 -18.663 1.00 54.56 154 MET A N 1
ATOM 1231 C CA . MET A 1 154 ? -0.276 -10.939 -19.918 1.00 54.56 154 MET A CA 1
ATOM 1232 C C . MET A 1 154 ? -0.740 -10.178 -21.168 1.00 54.56 154 MET A C 1
ATOM 1234 O O . MET A 1 154 ? -0.740 -10.763 -22.247 1.00 54.56 154 MET A O 1
ATOM 1238 N N . ALA A 1 155 ? -1.154 -8.912 -21.057 1.00 66.06 155 ALA A N 1
ATOM 1239 C CA . ALA A 1 155 ? -1.508 -8.117 -22.227 1.00 66.06 155 ALA A CA 1
ATOM 1240 C C . ALA A 1 155 ? -0.310 -8.077 -23.193 1.00 66.06 155 ALA A C 1
ATOM 1242 O O . ALA A 1 155 ? 0.816 -7.833 -22.726 1.00 66.06 155 ALA A O 1
ATOM 1243 N N . PRO A 1 156 ? -0.520 -8.309 -24.503 1.00 79.06 156 PRO A N 1
ATOM 1244 C CA . PRO A 1 156 ? 0.536 -8.201 -25.500 1.00 79.06 156 PRO A CA 1
ATOM 1245 C C . PRO A 1 156 ? 1.286 -6.874 -25.364 1.00 79.06 156 PRO A C 1
ATOM 1247 O O . PRO A 1 156 ? 0.700 -5.848 -25.020 1.00 79.06 156 PRO A O 1
ATOM 1250 N N . TRP A 1 157 ? 2.597 -6.901 -25.586 1.00 85.06 157 TRP A N 1
ATOM 1251 C CA . TRP A 1 157 ? 3.397 -5.680 -25.623 1.00 85.06 157 TRP A CA 1
ATOM 1252 C C . TRP A 1 157 ? 3.006 -4.861 -26.846 1.00 85.06 157 TRP A C 1
ATOM 1254 O O . TRP A 1 157 ? 3.014 -5.378 -27.964 1.00 85.06 157 TRP A O 1
ATOM 1264 N N . THR A 1 158 ? 2.668 -3.594 -26.639 1.00 85.56 158 THR A N 1
ATOM 1265 C CA . THR A 1 158 ? 2.322 -2.696 -27.744 1.00 85.56 158 THR A CA 1
ATOM 1266 C C . THR A 1 158 ? 3.579 -2.082 -28.372 1.00 85.56 158 THR A C 1
ATOM 1268 O O . THR A 1 158 ? 4.592 -1.908 -27.683 1.00 85.56 158 THR A O 1
ATOM 1271 N N . PRO A 1 159 ? 3.529 -1.654 -29.649 1.00 85.06 159 PRO A N 1
ATOM 1272 C CA . PRO A 1 159 ? 4.641 -0.938 -30.278 1.00 85.06 159 PRO A CA 1
ATOM 1273 C C . PRO A 1 159 ? 5.071 0.322 -29.508 1.00 85.06 159 PRO A C 1
ATOM 1275 O O . PRO A 1 159 ? 6.259 0.634 -29.438 1.00 85.06 159 PRO A O 1
ATOM 1278 N N . LYS A 1 160 ? 4.119 1.023 -28.873 1.00 81.38 160 LYS A N 1
ATOM 1279 C CA . LYS A 1 160 ? 4.388 2.203 -28.038 1.00 81.38 160 LYS A CA 1
ATOM 1280 C C . LYS A 1 160 ? 5.188 1.843 -26.782 1.00 81.38 160 LYS A C 1
ATOM 1282 O O . LYS A 1 160 ? 6.145 2.537 -26.447 1.00 81.38 160 LYS A O 1
ATOM 1287 N N . GLU A 1 161 ? 4.834 0.747 -26.110 1.00 85.38 161 GLU A N 1
ATOM 1288 C CA . GLU A 1 161 ? 5.588 0.244 -24.953 1.00 85.38 161 GLU A CA 1
ATOM 1289 C C . GLU A 1 161 ? 7.001 -0.204 -25.356 1.00 85.38 161 GLU A C 1
ATOM 1291 O O . GLU A 1 161 ? 7.973 0.117 -24.669 1.00 85.38 161 GLU A O 1
ATOM 1296 N N . ASP A 1 162 ? 7.141 -0.883 -26.498 1.00 91.06 162 ASP A N 1
ATOM 1297 C CA . ASP A 1 162 ? 8.449 -1.277 -27.025 1.00 91.06 162 ASP A CA 1
ATOM 1298 C C . ASP A 1 162 ? 9.317 -0.064 -27.382 1.00 91.06 162 ASP A C 1
ATOM 1300 O O . ASP A 1 162 ? 10.527 -0.094 -27.150 1.00 91.06 162 ASP A O 1
ATOM 1304 N N . ALA A 1 163 ? 8.730 1.019 -27.902 1.00 88.88 163 ALA A N 1
ATOM 1305 C CA . ALA A 1 163 ? 9.448 2.264 -28.173 1.00 88.88 163 ALA A CA 1
ATOM 1306 C C . ALA A 1 163 ? 9.992 2.905 -26.884 1.00 88.88 163 ALA A C 1
ATOM 1308 O O . ALA A 1 163 ? 11.162 3.294 -26.836 1.00 88.88 163 ALA A O 1
ATOM 1309 N N . ILE A 1 164 ? 9.186 2.940 -25.816 1.00 88.69 164 ILE A N 1
ATOM 1310 C CA . ILE A 1 164 ? 9.612 3.412 -24.487 1.00 88.69 164 ILE A CA 1
ATOM 1311 C C . ILE A 1 164 ? 10.778 2.561 -23.971 1.00 88.69 164 ILE A C 1
ATOM 1313 O O . ILE A 1 164 ? 11.798 3.099 -23.534 1.00 88.69 164 ILE A O 1
ATOM 1317 N N . ILE A 1 165 ? 10.674 1.232 -24.079 1.00 90.88 165 ILE A N 1
ATOM 1318 C CA . ILE A 1 165 ? 11.746 0.322 -23.666 1.00 90.88 165 ILE A CA 1
ATOM 1319 C C . ILE A 1 165 ? 13.007 0.545 -24.507 1.00 90.88 165 ILE A C 1
ATOM 1321 O O . ILE A 1 165 ? 14.095 0.656 -23.950 1.00 90.88 165 ILE A O 1
ATOM 1325 N N . ARG A 1 166 ? 12.902 0.661 -25.834 1.00 90.00 166 ARG A N 1
ATOM 1326 C CA . ARG A 1 166 ? 14.057 0.905 -26.718 1.00 90.00 166 ARG A CA 1
ATOM 1327 C C . ARG A 1 166 ? 14.772 2.217 -26.409 1.00 90.00 166 ARG A C 1
ATOM 1329 O O . ARG A 1 166 ? 15.993 2.265 -26.542 1.00 90.00 166 ARG A O 1
ATOM 1336 N N . ARG A 1 167 ? 14.043 3.246 -25.973 1.00 88.19 167 ARG A N 1
ATOM 1337 C CA . ARG A 1 167 ? 14.616 4.533 -25.560 1.00 88.19 167 ARG A CA 1
ATOM 1338 C C . ARG A 1 167 ? 15.323 4.442 -24.206 1.00 88.19 167 ARG A C 1
ATOM 1340 O O . ARG A 1 167 ? 16.417 4.974 -24.055 1.00 88.19 167 ARG A O 1
ATOM 1347 N N . ASN A 1 168 ? 14.723 3.735 -23.248 1.00 87.31 168 ASN A N 1
ATOM 1348 C CA . ASN A 1 168 ? 15.095 3.833 -21.835 1.00 87.31 168 ASN A CA 1
ATOM 1349 C C . ASN A 1 168 ? 15.710 2.556 -21.235 1.00 87.31 168 ASN A C 1
ATOM 1351 O O . ASN A 1 168 ? 16.026 2.552 -20.051 1.00 87.31 168 ASN A O 1
ATOM 1355 N N . TYR A 1 169 ? 15.933 1.478 -22.000 1.00 85.00 169 TYR A N 1
ATOM 1356 C CA . TYR A 1 169 ? 16.391 0.172 -21.476 1.00 85.00 169 TYR A CA 1
ATOM 1357 C C . TYR A 1 169 ? 17.684 0.210 -20.645 1.00 85.00 169 TYR A C 1
ATOM 1359 O O . TYR A 1 169 ? 17.920 -0.712 -19.866 1.00 85.00 169 TYR A O 1
ATOM 1367 N N . LYS A 1 170 ? 18.518 1.250 -20.796 1.00 81.38 170 LYS A N 1
ATOM 1368 C CA . LYS A 1 170 ? 19.715 1.475 -19.968 1.00 81.38 170 LYS A CA 1
ATOM 1369 C C . LYS A 1 170 ? 19.369 1.835 -18.511 1.00 81.38 170 LYS A C 1
ATOM 1371 O O . LYS A 1 170 ? 20.175 1.595 -17.622 1.00 81.38 170 LYS A O 1
ATOM 1376 N N . ASN A 1 171 ? 18.173 2.373 -18.263 1.00 81.19 171 ASN A N 1
ATOM 1377 C CA . ASN A 1 171 ? 17.641 2.725 -16.950 1.00 81.19 171 ASN A CA 1
ATOM 1378 C C . ASN A 1 171 ? 16.253 2.088 -16.757 1.00 81.19 171 ASN A C 1
ATOM 1380 O O . ASN A 1 171 ? 15.217 2.655 -17.106 1.00 81.19 171 ASN A O 1
ATOM 1384 N N . VAL A 1 172 ? 16.225 0.896 -16.153 1.00 80.25 172 VAL A N 1
ATOM 1385 C CA . VAL A 1 172 ? 14.977 0.146 -15.911 1.00 80.25 172 VAL A CA 1
ATOM 1386 C C . VAL A 1 172 ? 14.004 0.914 -15.002 1.00 80.25 172 VAL A C 1
ATOM 1388 O O . VAL A 1 172 ? 12.790 0.755 -15.135 1.00 80.25 172 VAL A O 1
ATOM 1391 N N . GLY A 1 173 ? 14.509 1.787 -14.124 1.00 73.75 173 GLY A N 1
ATOM 1392 C CA . GLY A 1 173 ? 13.680 2.660 -13.292 1.00 73.75 173 GLY A CA 1
ATOM 1393 C C . GLY A 1 173 ? 12.889 3.681 -14.115 1.00 73.75 173 GLY A C 1
ATOM 1394 O O . GLY A 1 173 ? 11.703 3.878 -13.863 1.00 73.75 173 GLY A O 1
ATOM 1395 N N . GLU A 1 174 ? 13.502 4.264 -15.147 1.00 79.12 174 GLU A N 1
ATOM 1396 C CA . GLU A 1 174 ? 12.818 5.160 -16.089 1.00 79.12 174 GLU A CA 1
ATOM 1397 C C . GLU A 1 174 ? 11.759 4.411 -16.911 1.00 79.12 174 GLU A C 1
ATOM 1399 O O . GLU A 1 174 ? 10.630 4.883 -17.038 1.00 79.12 174 GLU A O 1
ATOM 1404 N N . CYS A 1 175 ? 12.059 3.190 -17.376 1.00 82.50 175 CYS 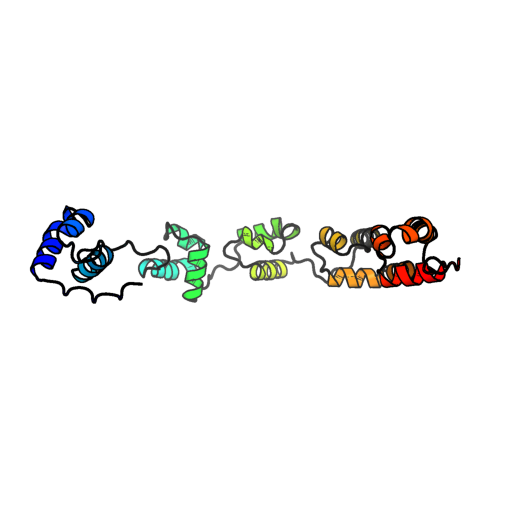A N 1
ATOM 1405 C CA . CYS A 1 175 ? 11.045 2.334 -18.001 1.00 82.50 175 CYS A CA 1
ATOM 1406 C C . CYS A 1 175 ? 9.855 2.084 -17.063 1.00 82.50 175 CYS A C 1
ATOM 1408 O O . CYS A 1 175 ? 8.712 2.129 -17.503 1.00 82.50 175 CYS A O 1
ATOM 1410 N N . LYS A 1 176 ? 10.105 1.832 -15.770 1.00 86.56 176 LYS A N 1
ATOM 1411 C CA . LYS A 1 176 ? 9.049 1.585 -14.779 1.00 86.56 176 LYS A CA 1
ATOM 1412 C C . LYS A 1 176 ? 8.217 2.834 -14.475 1.00 86.56 176 LYS A C 1
ATOM 1414 O O . LYS A 1 176 ? 7.014 2.702 -14.272 1.00 86.56 176 LYS A O 1
ATOM 1419 N N . ARG A 1 177 ? 8.822 4.026 -14.474 1.00 80.50 177 ARG A N 1
ATOM 1420 C CA . ARG A 1 177 ? 8.085 5.295 -14.347 1.00 80.50 177 ARG A CA 1
ATOM 1421 C C . ARG A 1 177 ? 7.107 5.499 -15.501 1.00 80.50 177 ARG A C 1
ATOM 1423 O O . ARG A 1 177 ? 5.963 5.856 -15.259 1.00 80.50 177 ARG A O 1
ATOM 1430 N N . GLN A 1 178 ? 7.545 5.232 -16.732 1.00 78.62 178 GLN A N 1
ATOM 1431 C CA . GLN A 1 178 ? 6.711 5.403 -17.929 1.00 78.62 178 GLN A CA 1
ATOM 1432 C C . GLN A 1 178 ? 5.746 4.232 -18.184 1.00 78.62 178 GLN A C 1
ATOM 1434 O O . GLN A 1 178 ? 4.785 4.379 -18.934 1.00 78.62 178 GLN A O 1
ATOM 1439 N N . LEU A 1 179 ? 5.987 3.073 -17.563 1.00 82.62 179 LEU A N 1
ATOM 1440 C CA . LEU A 1 179 ? 5.147 1.875 -17.642 1.00 82.62 179 LEU A CA 1
ATOM 1441 C C . LEU A 1 179 ? 4.729 1.416 -16.231 1.00 82.62 179 LEU A C 1
ATOM 1443 O O . LEU A 1 179 ? 5.108 0.318 -15.798 1.00 82.62 179 LEU A O 1
ATOM 1447 N N . PRO A 1 180 ? 3.958 2.230 -15.481 1.00 78.06 180 PRO A N 1
ATOM 1448 C CA . PRO A 1 180 ? 3.616 1.935 -14.090 1.00 78.06 180 PRO A CA 1
ATOM 1449 C C . PRO A 1 180 ? 2.791 0.648 -13.951 1.00 78.06 180 PRO A C 1
ATOM 1451 O O . PRO A 1 180 ? 2.922 -0.057 -12.948 1.00 78.06 180 PRO A O 1
ATOM 1454 N N . HIS A 1 181 ? 2.036 0.276 -14.984 1.00 73.75 181 HIS A N 1
ATOM 1455 C CA . HIS A 1 181 ? 1.241 -0.951 -15.067 1.00 73.75 181 HIS A CA 1
ATOM 1456 C C . HIS A 1 181 ? 2.065 -2.219 -15.339 1.00 73.75 181 HIS A C 1
ATOM 1458 O O . HIS A 1 181 ? 1.597 -3.321 -15.053 1.00 73.75 181 HIS A O 1
ATOM 1464 N N . ARG A 1 182 ? 3.300 -2.113 -15.850 1.00 80.94 182 ARG A N 1
ATOM 1465 C CA . ARG A 1 182 ? 4.184 -3.273 -16.073 1.00 80.94 182 ARG A CA 1
ATOM 1466 C C . ARG A 1 182 ? 5.094 -3.490 -14.867 1.00 80.94 182 ARG A C 1
ATOM 1468 O O . ARG A 1 182 ? 5.638 -2.551 -14.289 1.00 80.94 182 ARG A O 1
ATOM 1475 N N . SER A 1 183 ? 5.283 -4.739 -14.446 1.00 81.50 183 SER A N 1
ATOM 1476 C CA . SER A 1 183 ? 6.247 -5.046 -13.382 1.00 81.50 183 SER A CA 1
ATOM 1477 C C . SER A 1 183 ? 7.683 -4.882 -13.885 1.00 81.50 183 SER A C 1
ATOM 1479 O O . SER A 1 183 ? 7.963 -5.099 -15.065 1.00 81.50 183 SER A O 1
ATOM 1481 N N . ILE A 1 184 ? 8.609 -4.551 -12.981 1.00 81.12 184 ILE A N 1
ATOM 1482 C CA . ILE A 1 184 ? 10.044 -4.445 -13.299 1.00 81.12 184 ILE A CA 1
ATOM 1483 C C . ILE A 1 184 ? 10.547 -5.751 -13.933 1.00 81.12 184 ILE A C 1
ATOM 1485 O O . ILE A 1 184 ? 11.243 -5.728 -14.946 1.00 81.12 184 ILE A O 1
ATOM 1489 N N . SER A 1 185 ? 10.120 -6.898 -13.399 1.00 80.69 185 SER A N 1
ATOM 1490 C CA . SER A 1 185 ? 10.464 -8.221 -13.926 1.00 80.69 185 SER A CA 1
ATOM 1491 C C . SER A 1 185 ? 9.931 -8.450 -15.346 1.00 80.69 185 SER A C 1
ATOM 1493 O O . SER A 1 185 ? 10.627 -9.035 -16.172 1.00 80.69 185 SER A O 1
ATOM 1495 N N . SER A 1 186 ? 8.716 -7.981 -15.656 1.00 85.38 186 SER A N 1
ATOM 1496 C CA . SER A 1 186 ? 8.134 -8.072 -17.003 1.00 85.38 186 SER A CA 1
ATOM 1497 C C . SER A 1 186 ? 8.897 -7.191 -17.999 1.00 85.38 186 SER A C 1
ATOM 1499 O O . SER A 1 186 ? 9.266 -7.652 -19.080 1.00 85.38 186 SER A O 1
ATOM 1501 N N . ILE A 1 187 ? 9.242 -5.965 -17.595 1.00 88.50 187 ILE A N 1
ATOM 1502 C CA . ILE A 1 187 ? 10.070 -5.041 -18.383 1.00 88.50 187 ILE A CA 1
ATOM 1503 C C . ILE A 1 187 ? 11.447 -5.659 -18.668 1.00 88.50 187 ILE A C 1
ATOM 1505 O O . ILE A 1 187 ? 11.886 -5.668 -19.814 1.00 88.50 187 ILE A O 1
ATOM 1509 N N . ALA A 1 188 ? 12.113 -6.241 -17.666 1.00 84.50 188 ALA A N 1
ATOM 1510 C CA . ALA A 1 188 ? 13.417 -6.887 -17.838 1.00 84.50 188 ALA A CA 1
ATOM 1511 C C . ALA A 1 188 ? 13.362 -8.088 -18.803 1.00 84.50 188 ALA A C 1
ATOM 1513 O O . ALA A 1 188 ? 14.229 -8.246 -19.672 1.00 84.50 188 ALA A O 1
ATOM 1514 N N . LYS A 1 189 ? 12.308 -8.911 -18.702 1.00 87.81 189 LYS A N 1
ATOM 1515 C CA . LYS A 1 189 ? 12.046 -9.998 -19.657 1.00 87.81 189 LYS A CA 1
ATOM 1516 C C . LYS A 1 189 ? 11.845 -9.455 -21.072 1.00 87.81 189 LYS A C 1
ATOM 1518 O O . LYS A 1 189 ? 12.426 -9.995 -22.011 1.00 87.81 189 LYS A O 1
ATOM 1523 N N . ARG A 1 190 ? 11.103 -8.354 -21.237 1.00 91.06 190 ARG A N 1
ATOM 1524 C CA . ARG A 1 190 ? 10.895 -7.729 -22.551 1.00 91.06 190 ARG A CA 1
ATOM 1525 C C . ARG A 1 190 ? 12.164 -7.111 -23.126 1.00 91.06 190 ARG A C 1
ATOM 1527 O O . ARG A 1 190 ? 12.447 -7.336 -24.294 1.00 91.06 190 ARG A O 1
ATOM 1534 N N . ILE A 1 191 ? 12.978 -6.430 -22.318 1.00 89.56 191 ILE A N 1
ATOM 1535 C CA . ILE A 1 191 ? 14.311 -5.931 -22.712 1.00 89.56 191 ILE A CA 1
ATOM 1536 C C . ILE A 1 191 ? 15.172 -7.073 -23.270 1.00 89.56 191 ILE A C 1
ATOM 1538 O O . ILE A 1 191 ? 15.872 -6.903 -24.272 1.00 89.56 191 ILE A O 1
ATOM 1542 N N . SER A 1 192 ? 15.103 -8.245 -22.636 1.00 87.38 192 SER A N 1
ATOM 1543 C CA . SER A 1 192 ? 15.829 -9.440 -23.072 1.00 87.38 192 SER A CA 1
ATOM 1544 C C . SER A 1 192 ? 15.265 -10.001 -24.379 1.00 87.38 192 SER A C 1
ATOM 1546 O O . SER A 1 192 ? 16.036 -10.270 -25.298 1.00 87.38 192 SER A O 1
ATOM 1548 N N . ALA A 1 193 ? 13.937 -10.096 -24.500 1.00 88.50 193 ALA A N 1
ATOM 1549 C CA . ALA A 1 193 ? 13.249 -10.546 -25.713 1.00 88.50 193 ALA A CA 1
ATOM 1550 C C . ALA A 1 193 ? 13.486 -9.618 -26.921 1.00 88.50 193 ALA A C 1
ATOM 1552 O O . ALA A 1 193 ? 13.624 -10.090 -28.042 1.00 88.50 193 ALA A O 1
ATOM 1553 N N . LEU A 1 194 ? 13.615 -8.306 -26.694 1.00 89.12 194 LEU A N 1
ATOM 1554 C CA . LEU A 1 194 ? 13.974 -7.314 -27.717 1.00 89.12 194 LEU A CA 1
ATOM 1555 C C . LEU A 1 194 ? 15.475 -7.323 -28.075 1.00 89.12 194 LEU A C 1
ATOM 1557 O O . LEU A 1 194 ? 15.925 -6.501 -28.874 1.00 89.12 194 LEU A O 1
ATOM 1561 N N . GLY A 1 195 ? 16.278 -8.199 -27.457 1.00 84.81 195 GLY A N 1
ATOM 1562 C CA . GLY A 1 195 ? 17.720 -8.316 -27.697 1.00 84.81 195 GLY A CA 1
ATOM 1563 C C . GLY A 1 195 ? 18.564 -7.167 -27.129 1.00 84.81 195 GLY A C 1
ATOM 1564 O O . GLY A 1 195 ? 19.778 -7.130 -27.332 1.00 84.81 195 GLY A O 1
ATOM 1565 N N . LEU A 1 196 ? 17.964 -6.236 -26.384 1.00 83.44 196 LEU A N 1
ATOM 1566 C CA . LEU A 1 196 ? 18.636 -5.040 -25.863 1.00 83.44 196 LEU A CA 1
ATOM 1567 C C . LEU A 1 196 ? 19.616 -5.373 -24.725 1.00 83.44 196 LEU A C 1
ATOM 1569 O O . LEU A 1 196 ? 20.660 -4.735 -24.596 1.00 83.44 196 LEU A O 1
ATOM 1573 N N . GLY A 1 197 ? 19.347 -6.434 -23.956 1.00 70.06 197 GLY A N 1
ATOM 1574 C CA . GLY A 1 197 ? 20.271 -6.930 -22.927 1.00 70.06 197 GLY A CA 1
ATOM 1575 C C . GLY A 1 197 ? 21.607 -7.437 -23.494 1.00 70.06 197 GLY A C 1
ATOM 1576 O O . GLY A 1 197 ? 22.653 -7.257 -22.871 1.00 70.06 197 GLY A O 1
ATOM 1577 N N . LYS A 1 198 ? 21.604 -8.011 -24.709 1.00 67.88 198 LYS A N 1
ATOM 1578 C CA . LYS A 1 198 ? 22.839 -8.397 -25.414 1.00 67.88 198 LYS A CA 1
ATOM 1579 C C . LYS A 1 198 ? 23.631 -7.165 -25.858 1.00 67.88 198 LYS A C 1
ATOM 1581 O O . LYS A 1 198 ? 24.849 -7.178 -25.742 1.00 67.88 198 LYS A O 1
ATOM 1586 N N . LYS A 1 199 ? 22.955 -6.089 -26.285 1.00 63.19 199 LYS A N 1
ATOM 1587 C CA . LYS A 1 199 ? 23.599 -4.813 -26.650 1.00 63.19 199 LYS A CA 1
ATOM 1588 C C . LYS A 1 199 ? 24.282 -4.144 -25.457 1.00 63.19 199 LYS A C 1
ATOM 1590 O O . LYS A 1 199 ? 25.400 -3.675 -25.615 1.00 63.19 199 LYS A O 1
ATOM 1595 N N . LEU A 1 200 ? 23.673 -4.171 -24.266 1.00 62.97 200 LEU A N 1
ATOM 1596 C CA . LEU A 1 200 ? 24.327 -3.698 -23.034 1.00 62.97 200 LEU A CA 1
ATOM 1597 C C . LEU A 1 200 ? 25.601 -4.489 -22.729 1.00 62.97 200 LEU A C 1
ATOM 1599 O O . LEU A 1 200 ? 26.646 -3.894 -22.497 1.00 62.97 200 LEU A O 1
ATOM 1603 N N . ARG A 1 201 ? 25.530 -5.826 -22.783 1.00 60.69 201 ARG A N 1
ATOM 1604 C CA . ARG A 1 201 ? 26.682 -6.705 -22.518 1.00 60.69 201 ARG A CA 1
ATOM 1605 C C . ARG A 1 201 ? 27.771 -6.631 -23.591 1.00 60.69 201 ARG A C 1
ATOM 1607 O O . ARG A 1 201 ? 28.936 -6.844 -23.284 1.00 60.69 201 ARG A O 1
ATOM 1614 N N . ALA A 1 202 ? 27.404 -6.381 -24.846 1.00 57.78 202 ALA A N 1
ATOM 1615 C CA . ALA A 1 202 ? 28.353 -6.174 -25.936 1.00 57.78 202 ALA A CA 1
ATOM 1616 C C . ALA A 1 202 ? 29.037 -4.805 -25.808 1.00 57.78 202 ALA A C 1
ATOM 1618 O O . ALA A 1 202 ? 30.260 -4.730 -25.850 1.00 57.78 202 ALA A O 1
ATOM 1619 N N . SER A 1 203 ? 28.262 -3.752 -25.531 1.00 56.97 203 SER A N 1
ATOM 1620 C CA . SER A 1 203 ? 28.778 -2.409 -25.247 1.00 56.97 203 SER A CA 1
ATOM 1621 C C . SER A 1 203 ? 29.678 -2.387 -24.011 1.00 56.97 203 SER A C 1
ATOM 1623 O O . SER A 1 203 ? 30.677 -1.685 -24.009 1.00 56.97 203 SER A O 1
ATOM 1625 N N . SER A 1 204 ? 29.383 -3.186 -22.979 1.00 59.94 204 SER A N 1
ATOM 1626 C CA . SER A 1 204 ? 30.253 -3.324 -21.805 1.00 59.94 204 SER A CA 1
ATOM 1627 C C . SER A 1 204 ? 31.501 -4.184 -22.058 1.00 59.94 204 SER A C 1
ATOM 1629 O O . SER A 1 204 ? 32.359 -4.263 -21.183 1.00 59.94 204 SER A O 1
ATOM 1631 N N . LYS A 1 205 ? 31.620 -4.849 -23.218 1.00 62.75 205 LYS A N 1
ATOM 1632 C CA . LYS A 1 205 ? 32.804 -5.634 -23.616 1.00 62.75 205 LYS A CA 1
ATOM 1633 C C . LYS A 1 205 ? 33.748 -4.855 -24.531 1.00 62.75 205 LYS A C 1
ATOM 1635 O O . LYS A 1 205 ? 34.957 -5.005 -24.396 1.00 62.75 205 LYS A O 1
ATOM 1640 N N . SER A 1 206 ? 33.225 -4.030 -25.436 1.00 70.81 206 SER A N 1
ATOM 1641 C CA . SER A 1 206 ? 34.036 -3.200 -26.333 1.00 70.81 206 SER A CA 1
ATOM 1642 C C . SER A 1 206 ? 34.302 -1.834 -25.712 1.00 70.81 206 SER A C 1
ATOM 1644 O O . SER A 1 206 ? 33.356 -1.154 -25.326 1.00 70.81 206 SER A O 1
ATOM 1646 N N . TRP A 1 207 ? 35.564 -1.431 -25.629 1.00 80.94 207 TRP A N 1
ATOM 1647 C CA . TRP A 1 207 ? 35.947 -0.062 -25.290 1.00 80.94 207 TRP A CA 1
ATOM 1648 C C . TRP A 1 207 ? 35.832 0.825 -26.526 1.00 80.94 207 TRP A C 1
ATOM 1650 O O . TRP A 1 207 ? 36.275 0.437 -27.608 1.00 80.94 207 TRP A O 1
ATOM 1660 N N . THR A 1 208 ? 35.176 1.971 -26.380 1.00 83.75 208 THR A N 1
ATOM 1661 C CA . THR A 1 208 ? 35.053 2.977 -27.442 1.00 83.75 208 THR A CA 1
ATOM 1662 C C . THR A 1 208 ? 36.295 3.867 -27.493 1.00 83.75 208 THR A C 1
ATOM 1664 O O . THR A 1 208 ? 37.055 3.939 -26.526 1.00 83.75 208 THR A O 1
ATOM 1667 N N . LYS A 1 209 ? 36.511 4.557 -28.620 1.00 84.38 209 LYS A N 1
ATOM 1668 C CA . LYS A 1 209 ? 37.647 5.481 -28.767 1.00 84.38 209 LYS A CA 1
ATOM 1669 C C . LYS A 1 209 ? 37.536 6.651 -27.789 1.00 84.38 209 LYS A C 1
ATOM 1671 O O . LYS A 1 209 ? 38.546 7.114 -27.276 1.00 84.38 209 LYS A O 1
ATOM 1676 N N . GLU A 1 210 ? 36.312 7.086 -27.511 1.00 81.75 210 GLU A N 1
ATOM 1677 C CA . GLU A 1 210 ? 35.995 8.139 -26.553 1.00 81.75 210 GLU A CA 1
ATOM 1678 C C . GLU A 1 210 ? 36.338 7.701 -25.122 1.00 81.75 210 GLU A C 1
ATOM 1680 O O . GLU A 1 210 ? 36.977 8.445 -24.384 1.00 81.75 210 GLU A O 1
ATOM 1685 N N . GLU A 1 211 ? 35.983 6.471 -24.734 1.00 85.75 211 GLU A N 1
ATOM 1686 C CA . GLU A 1 211 ? 36.349 5.923 -23.420 1.00 85.75 211 GLU A CA 1
ATOM 1687 C C . GLU A 1 211 ? 37.869 5.727 -23.280 1.00 85.75 211 GLU A C 1
ATOM 1689 O O . GLU A 1 211 ? 38.423 6.018 -22.221 1.00 85.75 211 GLU A O 1
ATOM 1694 N N . ASP A 1 212 ? 38.561 5.290 -24.338 1.00 89.44 212 ASP A N 1
ATOM 1695 C CA . ASP A 1 212 ? 40.027 5.196 -24.345 1.00 89.44 212 ASP A CA 1
ATOM 1696 C C . ASP A 1 212 ? 40.697 6.576 -24.248 1.00 89.44 212 ASP A C 1
ATOM 1698 O O . ASP A 1 212 ? 41.717 6.711 -23.573 1.00 89.44 212 ASP A O 1
ATOM 1702 N N . ALA A 1 213 ? 40.135 7.603 -24.894 1.00 90.00 213 ALA A N 1
ATOM 1703 C CA . ALA A 1 213 ? 40.623 8.977 -24.788 1.00 90.00 213 ALA A CA 1
ATOM 1704 C C . ALA A 1 213 ? 40.498 9.501 -23.348 1.00 90.00 213 ALA A C 1
ATOM 1706 O O . ALA A 1 213 ? 41.463 10.040 -22.808 1.00 90.00 213 ALA A O 1
ATOM 1707 N N . ILE A 1 214 ? 39.360 9.240 -22.690 1.00 88.56 214 ILE A N 1
ATOM 1708 C CA . ILE A 1 214 ? 39.150 9.568 -21.272 1.00 88.56 214 ILE A CA 1
ATOM 1709 C C . ILE A 1 214 ? 40.185 8.855 -20.387 1.00 88.56 214 ILE A C 1
ATOM 1711 O O . ILE A 1 214 ? 40.756 9.474 -19.490 1.00 88.56 214 ILE A O 1
ATOM 1715 N N . LEU A 1 215 ? 40.476 7.572 -20.638 1.00 89.69 215 LEU A N 1
ATOM 1716 C CA . LEU A 1 215 ? 41.515 6.857 -19.889 1.00 89.69 215 LEU A CA 1
ATOM 1717 C C . LEU A 1 215 ? 42.901 7.477 -20.102 1.00 89.69 215 LEU A C 1
ATOM 1719 O O . LEU A 1 215 ? 43.600 7.736 -19.127 1.00 89.69 215 LEU A O 1
ATOM 1723 N N . ARG A 1 216 ? 43.295 7.767 -21.346 1.00 90.69 216 ARG A N 1
ATOM 1724 C CA . ARG A 1 216 ? 44.608 8.366 -21.650 1.00 90.69 216 ARG A CA 1
ATOM 1725 C C . ARG A 1 216 ? 44.802 9.735 -20.998 1.00 90.69 216 ARG A C 1
ATOM 1727 O O . ARG A 1 216 ? 45.907 10.046 -20.570 1.00 90.69 216 ARG A O 1
ATOM 1734 N N . GLU A 1 217 ? 43.747 10.540 -20.910 1.00 90.12 217 GLU A N 1
ATOM 1735 C CA . GLU A 1 217 ? 43.822 11.904 -20.377 1.00 90.12 217 GLU A CA 1
ATOM 1736 C C . GLU A 1 217 ? 43.767 11.963 -18.840 1.00 90.12 217 GLU A C 1
ATOM 1738 O O . GLU A 1 217 ? 44.472 12.770 -18.220 1.00 90.12 217 GLU A O 1
ATOM 1743 N N . TYR A 1 218 ? 42.939 11.118 -18.217 1.00 88.44 218 TYR A N 1
ATOM 1744 C CA . TYR A 1 218 ? 42.599 11.243 -16.795 1.00 88.44 218 TYR A CA 1
ATOM 1745 C C . TYR A 1 218 ? 43.143 10.116 -15.911 1.00 88.44 218 TYR A C 1
ATOM 1747 O O . TYR A 1 218 ? 43.317 10.339 -14.714 1.00 88.44 218 TYR A O 1
ATOM 1755 N N . TYR A 1 219 ? 43.471 8.934 -16.447 1.00 88.25 219 TYR A N 1
ATOM 1756 C CA . TYR A 1 219 ? 43.889 7.793 -15.617 1.00 88.25 219 TYR A CA 1
ATOM 1757 C C . TYR A 1 219 ? 45.216 8.043 -14.882 1.00 88.25 219 TYR A C 1
ATOM 1759 O O . TYR A 1 219 ? 45.341 7.666 -13.723 1.00 88.25 219 TYR A O 1
ATOM 1767 N N . LEU A 1 220 ? 46.183 8.749 -15.485 1.00 85.25 220 LEU A N 1
ATOM 1768 C CA . LEU A 1 220 ? 47.443 9.090 -14.799 1.00 85.25 220 LEU A CA 1
ATOM 1769 C C . LEU A 1 220 ? 47.244 10.073 -13.629 1.00 85.25 220 LEU A C 1
ATOM 1771 O O . LEU A 1 220 ? 48.017 10.050 -12.673 1.00 85.25 220 LEU A O 1
ATOM 1775 N N . LYS A 1 221 ? 46.216 10.930 -13.700 1.00 85.62 221 LYS A N 1
ATOM 1776 C CA . LYS A 1 221 ? 45.923 11.971 -12.697 1.00 85.62 221 LYS A CA 1
ATOM 1777 C C . LYS A 1 221 ? 45.017 11.454 -11.581 1.00 85.62 221 LYS A C 1
ATOM 1779 O O . LYS A 1 221 ? 45.232 11.752 -10.413 1.00 85.62 221 LYS A O 1
ATOM 1784 N N . GLU A 1 222 ? 43.988 10.699 -11.956 1.00 83.75 222 GLU A N 1
ATOM 1785 C CA . GLU A 1 222 ? 42.885 10.292 -11.079 1.00 83.75 222 GLU A CA 1
ATOM 1786 C C . GLU A 1 222 ? 42.944 8.793 -10.717 1.00 83.75 222 GLU A C 1
ATOM 1788 O O . GLU A 1 222 ? 42.224 8.330 -9.829 1.00 83.75 222 GLU A O 1
ATOM 1793 N N . GLY A 1 223 ? 43.788 8.003 -11.387 1.00 83.81 223 GLY A N 1
ATOM 1794 C CA . GLY A 1 223 ? 43.835 6.551 -11.230 1.00 83.81 223 GLY A CA 1
ATOM 1795 C C . GLY A 1 223 ? 42.471 5.914 -11.493 1.00 83.81 223 GLY A C 1
ATOM 1796 O O . GLY A 1 223 ? 41.730 6.305 -12.397 1.00 83.81 223 GLY A O 1
ATOM 1797 N N . ASN A 1 224 ? 42.083 4.966 -10.640 1.00 80.00 224 ASN A N 1
ATOM 1798 C CA . ASN A 1 224 ? 40.778 4.305 -10.730 1.00 80.00 224 ASN A CA 1
ATOM 1799 C C . ASN A 1 224 ? 39.573 5.242 -10.496 1.00 80.00 224 ASN A C 1
ATOM 1801 O O . ASN A 1 224 ? 38.444 4.838 -10.785 1.00 80.00 224 ASN A O 1
ATOM 1805 N N . MET A 1 225 ? 39.771 6.485 -10.032 1.00 80.81 225 MET A N 1
ATOM 1806 C CA . MET A 1 225 ? 38.676 7.455 -9.868 1.00 80.81 225 MET A CA 1
ATOM 1807 C C . MET A 1 225 ? 38.114 7.970 -11.198 1.00 80.81 225 MET A C 1
ATOM 1809 O O . MET A 1 225 ? 36.983 8.462 -11.221 1.00 80.81 225 MET A O 1
ATOM 1813 N N . VAL A 1 226 ? 38.814 7.740 -12.318 1.00 84.94 226 VAL A N 1
ATOM 1814 C CA . VAL A 1 226 ? 38.310 8.035 -13.671 1.00 84.94 226 VAL A CA 1
ATOM 1815 C C . VAL A 1 226 ? 36.981 7.329 -13.981 1.00 84.94 226 VAL A C 1
ATOM 1817 O O . VAL A 1 226 ? 36.250 7.734 -14.883 1.00 84.94 226 VAL A O 1
ATOM 1820 N N . ILE A 1 227 ? 36.606 6.301 -13.207 1.00 83.19 227 ILE A N 1
ATOM 1821 C CA . ILE A 1 227 ? 35.304 5.631 -13.314 1.00 83.19 227 ILE A CA 1
ATOM 1822 C C . ILE A 1 227 ? 34.113 6.594 -13.210 1.00 83.19 227 ILE A C 1
ATOM 1824 O O . ILE A 1 227 ? 33.087 6.361 -13.847 1.00 83.19 227 ILE A O 1
ATOM 1828 N N . MET A 1 228 ? 34.250 7.708 -12.482 1.00 81.69 228 MET A N 1
ATOM 1829 C CA . MET A 1 228 ? 33.200 8.732 -12.388 1.00 81.69 228 MET A CA 1
ATOM 1830 C C . MET A 1 228 ? 32.886 9.380 -13.745 1.00 81.69 228 MET A C 1
ATOM 1832 O O . MET A 1 228 ? 31.798 9.916 -13.942 1.00 81.69 228 MET A O 1
ATOM 1836 N N . ARG A 1 229 ? 33.819 9.285 -14.698 1.00 81.88 229 ARG A N 1
ATOM 1837 C CA . ARG A 1 229 ? 33.711 9.785 -16.074 1.00 81.88 229 ARG A CA 1
ATOM 1838 C C . ARG A 1 229 ? 33.297 8.693 -17.072 1.00 81.88 229 ARG A C 1
ATOM 1840 O O . ARG A 1 229 ? 33.073 8.994 -18.239 1.00 81.88 229 ARG A O 1
ATOM 1847 N N . LEU A 1 230 ? 33.166 7.438 -16.626 1.00 78.56 230 LEU A N 1
ATOM 1848 C CA . LEU A 1 230 ? 32.871 6.258 -17.451 1.00 78.56 230 LEU A CA 1
ATOM 1849 C C . LEU A 1 230 ? 31.600 5.535 -16.954 1.00 78.56 230 LEU A C 1
ATOM 1851 O O . LEU A 1 230 ? 31.675 4.425 -16.408 1.00 78.56 230 LEU A O 1
ATOM 1855 N N . PRO A 1 231 ? 30.405 6.140 -17.127 1.00 69.88 231 PRO A N 1
ATOM 1856 C CA . PRO A 1 231 ? 29.161 5.578 -16.616 1.00 69.88 231 PRO A CA 1
ATOM 1857 C C . PRO A 1 231 ? 28.853 4.223 -17.267 1.00 69.88 231 PRO A C 1
ATOM 1859 O O . PRO A 1 231 ? 28.713 4.106 -18.482 1.00 69.88 231 PRO A O 1
ATOM 1862 N N . GLY A 1 232 ? 28.707 3.186 -16.437 1.00 70.75 232 GLY A N 1
ATOM 1863 C CA . GLY A 1 232 ? 28.427 1.817 -16.887 1.00 70.75 232 GLY A CA 1
ATOM 1864 C C . GLY A 1 232 ? 29.650 0.897 -16.973 1.00 70.75 232 GLY A C 1
ATOM 1865 O O . GLY A 1 232 ? 29.491 -0.267 -17.347 1.00 70.75 232 GLY A O 1
ATOM 1866 N N . ARG A 1 233 ? 30.845 1.371 -16.592 1.00 79.38 233 ARG A N 1
ATOM 1867 C CA . ARG A 1 233 ? 32.035 0.533 -16.365 1.00 79.38 233 ARG A CA 1
ATOM 1868 C C . ARG A 1 233 ? 32.207 0.220 -14.878 1.00 79.38 233 ARG A C 1
ATOM 1870 O O . ARG A 1 233 ? 31.743 0.963 -14.021 1.00 79.38 233 ARG A O 1
ATOM 1877 N N . SER A 1 234 ? 32.852 -0.906 -14.575 1.00 79.62 234 SER A N 1
ATOM 1878 C CA . SER A 1 234 ? 33.239 -1.278 -13.209 1.00 79.62 234 SER A CA 1
ATOM 1879 C C . SER A 1 234 ? 34.691 -0.863 -12.928 1.00 79.62 234 SER A C 1
ATOM 1881 O O . SER A 1 234 ? 35.481 -0.806 -13.875 1.00 79.62 234 SER A O 1
ATOM 1883 N N . PRO A 1 235 ? 35.085 -0.632 -11.657 1.00 78.75 235 PRO A N 1
ATOM 1884 C CA . PRO A 1 235 ? 36.458 -0.232 -11.320 1.00 78.75 235 PRO A CA 1
ATOM 1885 C C . PRO A 1 235 ? 37.501 -1.229 -11.831 1.00 78.75 235 PRO A C 1
ATOM 1887 O O . PRO A 1 235 ? 38.530 -0.850 -12.377 1.00 78.75 235 PRO A O 1
ATOM 1890 N N . HIS A 1 236 ? 37.184 -2.522 -11.743 1.00 79.38 236 HIS A N 1
ATOM 1891 C CA . HIS A 1 236 ? 38.040 -3.584 -12.258 1.00 79.38 236 HIS A CA 1
ATOM 1892 C C . HIS A 1 236 ? 38.178 -3.541 -13.790 1.00 79.38 236 HIS A C 1
ATOM 1894 O O . HIS A 1 236 ? 39.278 -3.699 -14.307 1.00 79.38 236 HIS A O 1
ATOM 1900 N N . ALA A 1 237 ? 37.095 -3.279 -14.533 1.00 81.75 237 ALA A N 1
ATOM 1901 C CA . ALA A 1 237 ? 37.167 -3.161 -15.991 1.00 81.75 237 ALA A CA 1
ATOM 1902 C C . ALA A 1 237 ? 38.031 -1.967 -16.431 1.00 81.75 237 ALA A C 1
ATOM 1904 O O . ALA A 1 237 ? 38.773 -2.088 -17.404 1.00 81.75 237 ALA A O 1
ATOM 1905 N N . VAL A 1 238 ? 37.937 -0.842 -15.713 1.00 84.56 238 VAL A N 1
ATOM 1906 C CA . VAL A 1 238 ? 38.748 0.368 -15.928 1.00 84.56 238 VAL A CA 1
ATOM 1907 C C . VAL A 1 238 ? 40.234 0.066 -15.741 1.00 84.56 238 VAL A C 1
ATOM 1909 O O . VAL A 1 238 ? 41.014 0.339 -16.649 1.00 84.56 238 VAL A O 1
ATOM 1912 N N . TRP A 1 239 ? 40.605 -0.579 -14.632 1.00 86.31 239 TRP A N 1
ATOM 1913 C CA . TRP A 1 239 ? 41.983 -1.003 -14.375 1.00 86.31 239 TRP A CA 1
ATOM 1914 C C . TRP A 1 239 ? 42.520 -1.937 -15.472 1.00 86.31 239 TRP A C 1
ATOM 1916 O O . TRP A 1 239 ? 43.553 -1.647 -16.067 1.00 86.31 239 TRP A O 1
ATOM 1926 N N . VAL A 1 240 ? 41.775 -2.996 -15.829 1.00 85.19 240 VAL A N 1
ATOM 1927 C CA . VAL A 1 240 ? 42.171 -3.942 -16.897 1.00 85.19 240 VAL A CA 1
ATOM 1928 C C . VAL A 1 240 ? 42.370 -3.237 -18.243 1.00 85.19 240 VAL A C 1
ATOM 1930 O O . VAL A 1 240 ? 43.217 -3.637 -19.042 1.00 85.19 240 VAL A O 1
ATOM 1933 N N . ARG A 1 241 ? 41.566 -2.212 -18.554 1.00 89.00 241 ARG A N 1
ATOM 1934 C CA . ARG A 1 241 ? 41.736 -1.469 -19.806 1.00 89.00 241 ARG A CA 1
ATOM 1935 C C . ARG A 1 241 ? 42.927 -0.534 -19.760 1.00 89.00 241 ARG A C 1
ATOM 1937 O O . ARG A 1 241 ? 43.650 -0.477 -20.746 1.00 89.00 241 ARG A O 1
ATOM 1944 N N . ALA A 1 242 ? 43.110 0.182 -18.659 1.00 88.19 242 ALA A N 1
ATOM 1945 C CA . ALA A 1 242 ? 44.249 1.065 -18.478 1.00 88.19 242 ALA A CA 1
ATOM 1946 C C . ALA A 1 242 ? 45.572 0.294 -18.566 1.00 88.19 242 ALA A C 1
ATOM 1948 O O . ALA A 1 242 ? 46.498 0.764 -19.218 1.00 88.19 242 ALA A O 1
ATOM 1949 N N . ASP A 1 243 ? 45.606 -0.925 -18.028 1.00 87.19 243 ASP A N 1
ATOM 1950 C CA . ASP A 1 243 ? 46.729 -1.853 -18.155 1.00 87.19 243 ASP A CA 1
ATOM 1951 C C . ASP A 1 243 ? 47.025 -2.222 -19.613 1.00 87.19 243 ASP A C 1
ATOM 1953 O O . ASP A 1 243 ? 48.121 -2.001 -20.119 1.00 87.19 243 ASP A O 1
ATOM 1957 N N . LYS A 1 244 ? 45.994 -2.623 -20.366 1.00 87.31 244 LYS A N 1
ATOM 1958 C CA . LYS A 1 244 ? 46.107 -2.875 -21.815 1.00 87.31 244 LYS A CA 1
ATOM 1959 C C . LYS A 1 244 ? 46.502 -1.650 -22.644 1.00 87.31 244 LYS A C 1
ATOM 1961 O O . LYS A 1 244 ? 46.915 -1.812 -23.789 1.00 87.31 244 LYS A O 1
ATOM 1966 N N . LEU A 1 245 ? 46.300 -0.442 -22.120 1.00 87.56 245 LEU A N 1
ATOM 1967 C CA . LEU A 1 245 ? 46.702 0.815 -22.751 1.00 87.56 245 LEU A CA 1
ATOM 1968 C C . LEU A 1 245 ? 48.094 1.286 -22.289 1.00 87.56 245 LEU A C 1
ATOM 1970 O O . LEU A 1 245 ? 48.538 2.332 -22.762 1.00 87.56 245 LEU A O 1
ATOM 1974 N N . GLY A 1 246 ? 48.764 0.541 -21.400 1.00 87.50 246 GLY A N 1
ATOM 1975 C CA . GLY A 1 246 ? 50.081 0.877 -20.853 1.00 87.50 246 GLY A CA 1
ATOM 1976 C C . GLY A 1 246 ? 50.061 2.043 -19.861 1.00 87.50 246 GLY A C 1
ATOM 1977 O O . GLY A 1 246 ? 51.047 2.756 -19.732 1.00 87.50 246 GLY A O 1
ATOM 1978 N N . LEU A 1 247 ? 48.927 2.293 -19.201 1.00 85.81 247 LEU A N 1
ATOM 1979 C CA . LEU A 1 247 ? 48.731 3.433 -18.291 1.00 85.81 247 LEU A CA 1
ATOM 1980 C C . LEU A 1 247 ? 48.942 3.064 -16.807 1.00 85.81 247 LEU A C 1
ATOM 1982 O O . LEU A 1 247 ? 48.741 3.909 -15.934 1.00 85.81 247 LEU A O 1
ATOM 1986 N N . THR A 1 248 ? 49.273 1.804 -16.509 1.00 78.12 248 THR A N 1
ATOM 1987 C CA . THR A 1 248 ? 49.429 1.248 -15.150 1.00 78.12 248 THR A CA 1
ATOM 1988 C C . THR A 1 248 ? 50.878 1.163 -14.676 1.00 78.12 248 THR A C 1
ATOM 1990 O O . THR A 1 248 ? 51.091 1.105 -13.464 1.00 78.12 248 THR A O 1
ATOM 1993 N N . ASP A 1 249 ? 51.858 1.210 -15.583 1.00 69.00 249 ASP A N 1
ATOM 1994 C CA . ASP A 1 249 ? 53.269 1.099 -15.219 1.00 69.00 249 ASP A CA 1
ATOM 1995 C C . ASP A 1 249 ? 53.807 2.406 -14.629 1.00 69.00 249 ASP A C 1
ATOM 1997 O O . ASP A 1 249 ? 54.011 3.411 -15.309 1.00 69.00 249 ASP A O 1
ATOM 2001 N N . ARG A 1 250 ? 54.083 2.362 -13.324 1.00 58.41 250 ARG A N 1
ATOM 2002 C CA . ARG A 1 250 ? 55.013 3.267 -12.645 1.00 58.41 250 ARG A CA 1
ATOM 2003 C C . ARG A 1 250 ? 56.368 2.574 -12.505 1.00 58.41 250 ARG A C 1
ATOM 2005 O O . ARG A 1 250 ? 56.759 2.223 -11.400 1.00 58.41 250 ARG A O 1
ATOM 2012 N N . TYR A 1 251 ? 57.070 2.387 -13.614 1.00 44.38 251 TYR A N 1
ATOM 2013 C CA . TYR A 1 251 ? 58.512 2.145 -13.606 1.00 44.38 251 TYR A CA 1
ATOM 2014 C C . TYR A 1 251 ? 59.138 2.929 -14.761 1.00 44.38 251 TYR A C 1
ATOM 2016 O O . TYR A 1 251 ? 59.245 2.443 -15.882 1.00 44.38 251 TYR A O 1
ATOM 2024 N N . GLN A 1 252 ? 59.534 4.170 -14.482 1.00 39.28 252 GLN A N 1
ATOM 2025 C CA . GLN A 1 252 ? 60.746 4.704 -15.089 1.00 39.28 252 GLN A CA 1
ATOM 2026 C C . GLN A 1 252 ? 61.842 4.569 -14.034 1.00 39.28 252 GLN A C 1
ATOM 2028 O O . GLN A 1 252 ? 61.737 5.136 -12.946 1.00 39.28 252 GLN A O 1
ATOM 2033 N N . GLU A 1 253 ? 62.825 3.724 -14.335 1.00 40.12 253 GLU A N 1
ATOM 2034 C CA . GLU A 1 253 ? 64.152 3.792 -13.738 1.00 40.12 253 GLU A CA 1
ATOM 2035 C C . GLU A 1 253 ? 64.772 5.161 -14.067 1.00 40.12 253 GLU A C 1
ATOM 2037 O O . GLU A 1 253 ? 64.721 5.586 -15.223 1.00 40.12 253 GLU A O 1
ATOM 2042 N N . ASN A 1 254 ? 65.391 5.761 -13.042 1.00 35.41 254 ASN A N 1
ATOM 2043 C CA . ASN A 1 254 ? 66.237 6.967 -13.015 1.00 35.41 254 ASN A CA 1
ATOM 2044 C C . ASN A 1 254 ? 65.565 8.338 -13.176 1.00 35.41 254 ASN A C 1
ATOM 2046 O O . ASN A 1 254 ? 65.202 8.731 -14.304 1.00 35.41 254 ASN A O 1
#

Foldseek 3Di:
DDDDDDQDDDDPVLVVLCVVCCQPPHLVVSCVVCVSDDSVRSVVVSVVVVNDDDDDDDPLDDDPVLVVLCVPQCQAPNLVRSCVVDPPDDSLSSLVVCVVVVHDHPDDQDPVNVVLCVPPCLPCNLVSCVVVVNAHSVNSNVVCVVVVVQDDLPPDQDPVLVVQCVVQVVPLVSSCVVCVSHDSVSSVVVCVVVVVVVVLVVPQVDDDPVNVVLCVVPCLPQPLNSVVVVPSHDSVRSNVVCVVVVNPDPDDDD

Secondary structure (DSSP, 8-state):
----PPPPPPPHHHHHHHHHHTTTTHHHHHHHH-TTS-HHHHHHHHHHTT-SPPPPPPTTPPPHHHHHHIIIIIHHHHHHHHHTT-TT--HHHHHHHHHHTT---S--S-HHHHHHHHHHHHHHGGGGGGT-TTS-HHHHHHHHHHTT-S--TTSPPPHHHHHHHHHHTT-HHHHHHH-TTS-HHHHHHHHHHTTHHHHHHHHTTSPPHHHHHHHHHHHHHHGGGGGGGSTT--HHHHHHHHHHTT-S------

Radius of gyration: 36.49 Å; chains: 1; bounding box: 94×35×91 Å